Protein AF-A0A915PA99-F1 (afdb_monomer)

Structure (mmCIF, N/CA/C/O backbone):
data_AF-A0A915PA99-F1
#
_entry.id   AF-A0A915PA99-F1
#
loop_
_atom_site.group_PDB
_atom_site.id
_atom_site.type_symbol
_atom_site.label_atom_id
_atom_site.label_alt_id
_atom_site.label_comp_id
_atom_site.label_asym_id
_atom_site.label_entity_id
_atom_site.label_seq_id
_atom_site.pdbx_PDB_ins_code
_atom_site.Cartn_x
_atom_site.Cartn_y
_atom_site.Cartn_z
_atom_site.occupancy
_atom_site.B_iso_or_equiv
_atom_site.auth_seq_id
_atom_site.auth_comp_id
_atom_site.auth_asym_id
_atom_site.auth_atom_id
_atom_site.pdbx_PDB_model_num
ATOM 1 N N . MET A 1 1 ? -36.035 -4.987 4.405 1.00 37.69 1 MET A N 1
ATOM 2 C CA . MET A 1 1 ? -34.844 -5.447 3.644 1.00 37.69 1 MET A CA 1
ATOM 3 C C . MET A 1 1 ? -33.512 -4.806 4.114 1.00 37.69 1 MET A C 1
ATOM 5 O O . MET A 1 1 ? -32.608 -4.657 3.310 1.00 37.69 1 MET A O 1
ATOM 9 N N . ALA A 1 2 ? -33.300 -4.501 5.407 1.00 45.28 2 ALA A N 1
ATOM 10 C CA . ALA A 1 2 ? -32.112 -3.738 5.858 1.00 45.28 2 ALA A CA 1
ATOM 11 C C . ALA A 1 2 ? -30.934 -4.570 6.429 1.00 45.28 2 ALA A C 1
ATOM 13 O O . ALA A 1 2 ? -29.830 -4.055 6.577 1.00 45.28 2 ALA A O 1
ATOM 14 N N . ARG A 1 3 ? -31.113 -5.869 6.722 1.00 47.97 3 ARG A N 1
ATOM 15 C CA . ARG A 1 3 ? -30.057 -6.702 7.346 1.00 47.97 3 ARG A CA 1
ATOM 16 C C . ARG A 1 3 ? -28.925 -7.129 6.399 1.00 47.97 3 ARG A C 1
ATOM 18 O O . ARG A 1 3 ? -27.852 -7.485 6.871 1.00 47.97 3 ARG A O 1
ATOM 25 N N . LYS A 1 4 ? -29.130 -7.070 5.077 1.00 50.72 4 LYS A N 1
ATOM 26 C CA . LYS A 1 4 ? -28.139 -7.528 4.083 1.00 50.72 4 LYS A CA 1
ATOM 27 C C . LYS A 1 4 ? -26.951 -6.562 3.907 1.00 50.72 4 LYS A C 1
ATOM 29 O O . LYS A 1 4 ? -25.883 -7.009 3.516 1.00 50.72 4 LYS A O 1
ATOM 34 N N . SER A 1 5 ? -27.091 -5.276 4.256 1.00 76.06 5 SER A N 1
ATOM 35 C CA . SER A 1 5 ? -26.033 -4.268 4.042 1.00 76.06 5 SER A CA 1
ATOM 36 C C . SER A 1 5 ? -24.906 -4.319 5.082 1.00 76.06 5 SER A C 1
ATOM 38 O O . SER A 1 5 ? -23.747 -4.137 4.728 1.00 76.06 5 SER A O 1
ATOM 40 N N . HIS A 1 6 ? -25.214 -4.582 6.359 1.00 83.62 6 HIS A N 1
ATOM 41 C CA . HIS A 1 6 ? -24.204 -4.575 7.431 1.00 83.62 6 HIS A CA 1
ATOM 42 C C . HIS A 1 6 ? -23.235 -5.758 7.332 1.00 83.62 6 HIS A C 1
ATOM 44 O O . HIS A 1 6 ? -22.036 -5.606 7.559 1.00 83.62 6 HIS A O 1
ATOM 50 N N . PHE A 1 7 ? -23.760 -6.927 6.961 1.00 88.12 7 PHE A N 1
ATOM 51 C CA . PHE A 1 7 ? -22.961 -8.130 6.756 1.00 88.12 7 PHE A CA 1
ATOM 52 C C . PHE A 1 7 ? -21.949 -7.956 5.617 1.00 88.12 7 PHE A C 1
ATOM 54 O O . PHE A 1 7 ? -20.773 -8.244 5.807 1.00 88.12 7 PHE A O 1
ATOM 61 N N . ILE A 1 8 ? -22.377 -7.414 4.469 1.00 87.69 8 ILE A N 1
ATOM 62 C CA . ILE A 1 8 ? -21.491 -7.168 3.318 1.00 87.69 8 ILE A CA 1
ATOM 63 C C . ILE A 1 8 ? -20.382 -6.179 3.689 1.00 87.69 8 ILE A C 1
ATOM 65 O O . ILE A 1 8 ? -19.217 -6.432 3.399 1.00 87.69 8 ILE A O 1
ATOM 69 N N . VAL A 1 9 ? -20.722 -5.086 4.379 1.00 88.81 9 VAL A N 1
ATOM 70 C CA . VAL A 1 9 ? -19.725 -4.109 4.848 1.00 88.81 9 VAL A CA 1
ATOM 71 C C . VAL A 1 9 ? -18.721 -4.758 5.800 1.00 88.81 9 VAL A C 1
ATOM 73 O O . VAL A 1 9 ? -17.525 -4.515 5.675 1.00 88.81 9 VAL A O 1
ATOM 76 N N . SER A 1 10 ? -19.184 -5.620 6.709 1.00 92.69 10 SER A N 1
ATOM 77 C CA . SER A 1 10 ? -18.299 -6.324 7.643 1.00 92.69 10 SER A CA 1
ATOM 78 C C . SER A 1 10 ? -17.385 -7.328 6.935 1.00 92.69 10 SER A C 1
ATOM 80 O O . SER A 1 10 ? -16.218 -7.438 7.298 1.00 92.69 10 SER A O 1
ATOM 82 N N . LEU A 1 11 ? -17.890 -8.025 5.911 1.00 91.00 11 LEU A N 1
ATOM 83 C CA . LEU A 1 11 ? -17.108 -8.956 5.096 1.00 91.00 11 LEU A CA 1
ATOM 84 C C . LEU A 1 11 ? -15.997 -8.224 4.329 1.00 91.00 11 LEU A C 1
ATOM 86 O O . LEU A 1 11 ? -14.830 -8.587 4.446 1.00 91.00 11 LEU A O 1
ATOM 90 N N . LEU A 1 12 ? -16.355 -7.156 3.60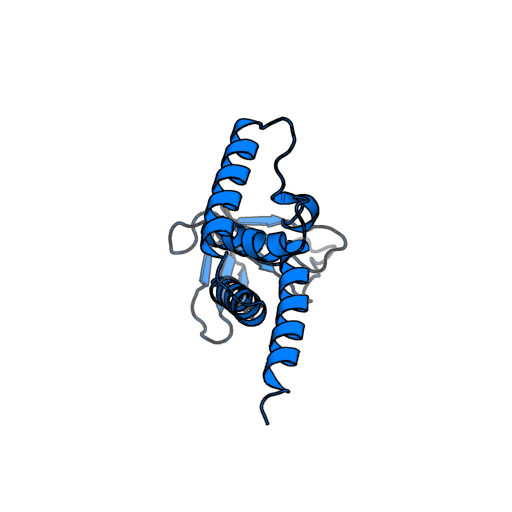6 1.00 88.94 12 LEU A N 1
ATOM 91 C CA . LEU A 1 12 ? -15.402 -6.331 2.856 1.00 88.94 12 LEU A CA 1
ATOM 92 C C . LEU A 1 12 ? -14.365 -5.691 3.781 1.00 88.94 12 LEU A C 1
ATOM 94 O O . LEU A 1 12 ? -13.182 -5.647 3.453 1.00 88.94 12 LEU A O 1
ATOM 98 N N . TYR A 1 13 ? -14.804 -5.209 4.946 1.00 93.88 13 TYR A N 1
ATOM 99 C CA . TYR A 1 13 ? -13.910 -4.672 5.963 1.00 93.88 13 TYR A CA 1
ATOM 100 C C . TYR A 1 13 ? -12.901 -5.724 6.430 1.00 93.88 13 TYR A C 1
ATOM 102 O O . TYR A 1 13 ? -11.711 -5.432 6.449 1.00 93.88 13 TYR A O 1
ATOM 110 N N . GLY A 1 14 ? -13.352 -6.936 6.771 1.00 91.44 14 GLY A N 1
ATOM 111 C CA . GLY A 1 14 ? -12.467 -7.996 7.260 1.00 91.44 14 GLY A CA 1
ATOM 112 C C . GLY A 1 14 ? -11.406 -8.398 6.233 1.00 91.44 14 GLY A C 1
ATOM 113 O O . GLY A 1 14 ? -10.242 -8.592 6.581 1.00 91.44 14 GLY A O 1
ATOM 114 N N . GLU A 1 15 ? -11.776 -8.457 4.952 1.00 88.75 15 GLU A N 1
ATOM 115 C CA . GLU A 1 15 ? -10.812 -8.693 3.877 1.00 88.75 15 GLU A CA 1
ATOM 116 C C . GLU A 1 15 ? -9.810 -7.535 3.746 1.00 88.75 15 GLU A C 1
ATOM 118 O O . GLU A 1 15 ? -8.598 -7.762 3.746 1.00 88.75 15 GLU A O 1
ATOM 123 N N . ALA A 1 16 ? -10.295 -6.291 3.681 1.00 88.06 16 ALA A N 1
ATOM 124 C CA . ALA A 1 16 ? -9.453 -5.107 3.523 1.00 88.06 16 ALA A CA 1
ATOM 125 C C . ALA A 1 16 ? -8.505 -4.890 4.716 1.00 88.06 16 ALA A C 1
ATOM 127 O O . ALA A 1 16 ? -7.339 -4.548 4.521 1.00 88.06 16 ALA A O 1
ATOM 128 N N . GLU A 1 17 ? -8.976 -5.129 5.942 1.00 93.50 17 GLU A N 1
ATOM 129 C CA . GLU A 1 17 ? -8.168 -5.128 7.165 1.00 93.50 17 GLU A CA 1
ATOM 130 C C . GLU A 1 17 ? -7.067 -6.190 7.084 1.00 93.50 17 GLU A C 1
ATOM 132 O O . GLU A 1 17 ? -5.899 -5.891 7.336 1.00 93.50 17 GLU A O 1
ATOM 137 N N . GLY A 1 18 ? -7.403 -7.409 6.652 1.00 85.12 18 GLY A N 1
ATOM 138 C CA . GLY A 1 18 ? -6.426 -8.474 6.443 1.00 85.12 18 GLY A CA 1
ATOM 139 C C . GLY A 1 18 ? -5.346 -8.100 5.422 1.00 85.12 18 GLY A C 1
ATOM 140 O O . GLY A 1 18 ? -4.163 -8.342 5.662 1.00 85.12 18 GLY A O 1
ATOM 141 N N . GLN A 1 19 ? -5.724 -7.478 4.302 1.00 79.56 19 GLN A N 1
ATOM 142 C CA . GLN A 1 19 ? -4.775 -6.997 3.289 1.00 79.56 19 GLN A CA 1
ATOM 143 C C . GLN A 1 19 ? -3.908 -5.849 3.814 1.00 79.56 19 GLN A C 1
ATOM 145 O O . GLN A 1 19 ? -2.700 -5.826 3.572 1.00 79.56 19 GLN A O 1
ATOM 150 N N . PHE A 1 20 ? -4.502 -4.923 4.569 1.00 86.44 20 PHE A N 1
ATOM 151 C CA . PHE A 1 20 ? -3.778 -3.846 5.229 1.00 86.44 20 PHE A CA 1
ATOM 152 C C . PHE A 1 20 ? -2.720 -4.403 6.183 1.00 86.44 20 PHE A C 1
ATOM 154 O O . PHE A 1 20 ? -1.549 -4.094 6.011 1.00 86.44 20 PHE A O 1
ATOM 161 N N . LEU A 1 21 ? -3.089 -5.278 7.122 1.00 85.75 21 LEU A N 1
ATOM 162 C CA . LEU A 1 21 ? -2.165 -5.829 8.122 1.00 85.75 21 LEU A CA 1
ATOM 163 C C . LEU A 1 21 ? -1.055 -6.696 7.511 1.00 85.75 21 LEU A C 1
ATOM 165 O O . LEU A 1 21 ? 0.059 -6.722 8.029 1.00 85.75 21 LEU A O 1
ATOM 169 N N . LYS A 1 22 ? -1.326 -7.362 6.382 1.00 77.75 22 LYS A N 1
ATOM 170 C CA . LYS A 1 22 ? -0.309 -8.078 5.592 1.00 77.75 22 LYS A CA 1
ATOM 171 C C . LYS A 1 22 ? 0.637 -7.150 4.827 1.00 77.75 22 LYS A C 1
ATOM 173 O O . LYS A 1 22 ? 1.593 -7.636 4.233 1.00 77.75 22 LYS A O 1
ATOM 178 N N . GLY A 1 23 ? 0.380 -5.843 4.803 1.00 71.81 23 GLY A N 1
ATOM 179 C CA . GLY A 1 23 ? 1.195 -4.899 4.047 1.00 71.81 23 GLY A CA 1
ATOM 180 C C . GLY A 1 23 ? 0.893 -4.833 2.560 1.00 71.81 23 GLY A C 1
ATOM 181 O O . GLY A 1 23 ? 1.662 -4.269 1.788 1.00 71.81 23 GLY A O 1
ATOM 182 N N . MET A 1 24 ? -0.223 -5.419 2.138 1.00 70.75 24 MET A N 1
ATOM 183 C CA . MET A 1 24 ? -0.562 -5.551 0.728 1.00 70.75 24 MET A CA 1
ATOM 184 C C . MET A 1 24 ? -1.172 -4.275 0.157 1.00 70.75 24 MET A C 1
ATOM 186 O O . MET A 1 24 ? -1.362 -4.213 -1.049 1.00 70.75 24 MET A O 1
ATOM 190 N N . LEU A 1 25 ? -1.472 -3.253 0.961 1.00 70.81 25 LEU A N 1
ATOM 191 C CA . LEU A 1 25 ? -2.023 -1.984 0.483 1.00 70.81 25 LEU A CA 1
ATOM 192 C C . LEU A 1 25 ? -0.925 -0.907 0.389 1.00 70.81 25 LEU A C 1
ATOM 194 O O . LEU A 1 25 ? -0.186 -0.714 1.356 1.00 70.81 25 LEU A O 1
ATOM 198 N N . PRO A 1 26 ? -0.809 -0.173 -0.737 1.00 66.75 26 PRO A N 1
ATOM 199 C CA . PRO A 1 26 ? 0.177 0.891 -0.894 1.00 66.75 26 PRO A CA 1
ATOM 200 C C . PRO A 1 26 ? -0.289 2.143 -0.135 1.00 66.75 26 PRO A C 1
ATOM 202 O O . PRO A 1 26 ? -0.861 3.076 -0.699 1.00 66.75 26 PRO A O 1
ATOM 205 N N . CYS A 1 27 ? -0.094 2.144 1.181 1.00 69.00 27 CYS A N 1
ATOM 206 C CA . CYS A 1 27 ? -0.561 3.207 2.062 1.00 69.00 27 CYS A CA 1
ATOM 207 C C . CYS A 1 27 ? 0.582 4.148 2.458 1.00 69.00 27 CYS A C 1
ATOM 209 O O . CYS A 1 27 ? 1.531 3.743 3.122 1.00 69.00 27 CYS A O 1
ATOM 211 N N . HIS A 1 28 ? 0.450 5.435 2.136 1.00 77.31 28 HIS A N 1
ATOM 212 C CA . HIS A 1 28 ? 1.237 6.505 2.765 1.00 77.31 28 HIS A CA 1
ATOM 213 C C . HIS A 1 28 ? 0.713 6.845 4.167 1.00 77.31 28 HIS A C 1
ATOM 215 O O . HIS A 1 28 ? -0.407 6.476 4.520 1.00 77.31 28 HIS A O 1
ATOM 221 N N . GLU A 1 29 ? 1.483 7.616 4.940 1.00 80.81 29 GLU A N 1
ATOM 222 C CA . GLU A 1 29 ? 1.142 8.022 6.316 1.00 80.81 29 GLU A CA 1
ATOM 223 C C . GLU A 1 29 ? -0.250 8.637 6.449 1.00 80.81 29 GLU A C 1
ATOM 225 O O . GLU A 1 29 ? -1.015 8.246 7.332 1.00 80.81 29 GLU A O 1
ATOM 230 N N . LYS A 1 30 ? -0.631 9.499 5.499 1.00 83.94 30 LYS A N 1
ATOM 231 C CA . LYS A 1 30 ? -1.969 10.105 5.446 1.00 83.94 30 LYS A CA 1
ATOM 232 C C . LYS A 1 30 ? -3.119 9.086 5.396 1.00 83.94 30 LYS A C 1
ATOM 234 O O . LYS A 1 30 ? -4.243 9.438 5.730 1.00 83.94 30 LYS A O 1
ATOM 239 N N . HIS A 1 31 ? -2.846 7.843 4.991 1.00 86.06 31 HIS A N 1
ATOM 240 C CA . HIS A 1 31 ? -3.817 6.753 4.922 1.00 86.06 31 HIS A CA 1
ATOM 241 C C . HIS A 1 31 ? -3.608 5.714 6.031 1.00 86.06 31 HIS A C 1
ATOM 243 O O . HIS A 1 31 ? -4.576 5.332 6.686 1.00 86.06 31 HIS A O 1
ATOM 249 N N . TYR A 1 32 ? -2.369 5.264 6.283 1.00 87.88 32 TYR A N 1
ATOM 250 C CA . TYR A 1 32 ? -2.145 4.179 7.244 1.00 87.88 32 TYR A CA 1
ATOM 251 C C . TYR A 1 32 ? -2.399 4.610 8.694 1.00 87.88 32 TYR A C 1
ATOM 253 O O . TYR A 1 32 ? -2.834 3.785 9.489 1.00 87.88 32 TYR A O 1
ATOM 261 N N . ILE A 1 33 ? -2.189 5.886 9.050 1.00 93.62 33 ILE A N 1
ATOM 262 C CA . ILE A 1 33 ? -2.487 6.400 10.398 1.00 93.62 33 ILE A CA 1
ATOM 263 C C . ILE A 1 33 ? -3.988 6.315 10.712 1.00 93.62 33 ILE A C 1
ATOM 265 O O . ILE A 1 33 ? -4.343 5.699 11.720 1.00 93.62 33 ILE A O 1
ATOM 269 N N . PRO A 1 34 ? -4.898 6.881 9.891 1.00 94.19 34 PRO A N 1
ATOM 270 C CA . PRO A 1 34 ? -6.326 6.759 10.161 1.00 94.19 34 PRO A CA 1
ATOM 271 C C . PRO A 1 34 ? -6.831 5.313 10.039 1.00 94.19 34 PRO A C 1
ATOM 273 O O . PRO A 1 34 ? -7.684 4.921 10.833 1.00 94.19 34 PRO A O 1
ATOM 276 N N . MET A 1 35 ? -6.280 4.495 9.131 1.00 93.88 35 MET A N 1
ATOM 277 C CA . MET A 1 35 ? -6.598 3.059 9.055 1.00 93.88 35 MET A CA 1
ATOM 278 C C . MET A 1 35 ? -6.225 2.324 10.349 1.00 93.88 35 MET A C 1
ATOM 280 O O . MET A 1 35 ? -7.073 1.673 10.956 1.00 93.88 35 MET A O 1
ATOM 284 N N . ALA A 1 36 ? -4.991 2.484 10.830 1.00 93.69 36 ALA A N 1
ATOM 285 C CA . ALA A 1 36 ? -4.528 1.871 12.073 1.00 93.69 36 ALA A CA 1
ATOM 286 C C . ALA A 1 36 ? -5.308 2.374 13.297 1.00 93.69 36 ALA A C 1
ATOM 288 O O . ALA A 1 36 ? -5.591 1.602 14.211 1.00 93.69 36 ALA A O 1
ATOM 289 N N . ALA A 1 37 ? -5.712 3.648 13.315 1.00 94.62 37 ALA A N 1
ATOM 290 C CA . ALA A 1 37 ? -6.559 4.190 14.373 1.00 94.62 37 ALA A CA 1
ATOM 291 C C . ALA A 1 37 ? -7.935 3.502 14.426 1.00 94.62 37 ALA A C 1
ATOM 293 O O . ALA A 1 37 ? -8.425 3.231 15.527 1.00 94.62 37 ALA A O 1
ATOM 294 N N . ILE A 1 38 ? -8.525 3.170 13.271 1.00 94.81 38 ILE A N 1
ATOM 295 C CA . ILE A 1 38 ? -9.772 2.396 13.183 1.00 94.81 38 ILE A CA 1
ATOM 296 C C . ILE A 1 38 ? -9.559 0.966 13.703 1.00 94.81 38 ILE A C 1
ATOM 298 O O . ILE A 1 38 ? -10.289 0.543 14.598 1.00 94.81 38 ILE A O 1
ATOM 302 N N . VAL A 1 39 ? -8.521 0.258 13.242 1.00 92.69 39 VAL A N 1
ATOM 303 C CA . VAL A 1 39 ? -8.208 -1.116 13.702 1.00 92.69 39 VAL A CA 1
ATOM 304 C C . VAL A 1 39 ? -7.913 -1.147 15.210 1.00 92.69 39 VAL A C 1
ATOM 306 O O . VAL A 1 39 ? -8.291 -2.077 15.926 1.00 92.69 39 VAL A O 1
ATOM 309 N N . SER A 1 40 ? -7.311 -0.078 15.744 1.00 91.12 40 SER A N 1
ATOM 310 C CA . SER A 1 40 ? -6.995 0.031 17.172 1.00 91.12 40 SER A CA 1
ATOM 311 C C . SER A 1 40 ? -8.216 0.061 18.095 1.00 91.12 40 SER A C 1
ATOM 313 O O . SER A 1 40 ? -8.073 -0.089 19.313 1.00 91.12 40 SER A O 1
ATOM 315 N N . GLN A 1 41 ? -9.429 0.251 17.566 1.00 83.75 41 GLN A N 1
ATOM 316 C CA . GLN A 1 41 ? -10.635 0.158 18.390 1.00 83.75 41 GLN A CA 1
ATOM 317 C C . GLN A 1 41 ? -10.785 -1.241 19.007 1.00 83.75 41 GLN A C 1
ATOM 319 O O . GLN A 1 41 ? -11.240 -1.346 20.143 1.00 83.75 41 GLN A O 1
ATOM 324 N N . SER A 1 42 ? -10.279 -2.276 18.328 1.00 75.00 42 SER A N 1
ATOM 325 C CA . SER A 1 42 ? -10.331 -3.675 18.771 1.00 75.00 42 SER A CA 1
ATOM 326 C C . SER A 1 42 ? -9.091 -4.137 19.552 1.00 75.00 42 SER A C 1
ATOM 328 O O . SER A 1 42 ? -9.136 -5.152 20.241 1.00 75.00 42 SER A O 1
ATOM 330 N N . THR A 1 43 ? -7.957 -3.430 19.457 1.00 79.69 43 THR A N 1
ATOM 331 C CA . THR A 1 43 ? -6.682 -3.848 20.073 1.00 79.69 43 THR A CA 1
ATOM 332 C C . THR A 1 43 ? -5.720 -2.674 20.280 1.00 79.69 43 THR A C 1
ATOM 334 O O . THR A 1 43 ? -5.737 -1.692 19.546 1.00 79.69 43 THR A O 1
ATOM 337 N N . ARG A 1 44 ? -4.840 -2.770 21.286 1.00 78.38 44 ARG A N 1
ATOM 338 C CA . ARG A 1 44 ? -3.811 -1.750 21.582 1.00 78.38 44 ARG A CA 1
ATOM 339 C C . ARG A 1 44 ? -2.399 -2.145 21.135 1.00 78.38 44 ARG A C 1
ATOM 341 O O . ARG A 1 44 ? -1.481 -1.342 21.259 1.00 78.38 44 ARG A O 1
ATOM 348 N N . PHE A 1 45 ? -2.213 -3.366 20.634 1.00 83.69 45 PHE A N 1
ATOM 349 C CA . PHE A 1 45 ? -0.900 -3.860 20.217 1.00 83.69 45 PHE A CA 1
ATOM 350 C C . PHE A 1 45 ? -0.536 -3.341 18.825 1.00 83.69 45 PHE A C 1
ATOM 352 O O . PHE A 1 45 ? -1.253 -3.625 17.868 1.00 83.69 45 PHE A O 1
ATOM 359 N N . LEU A 1 46 ? 0.597 -2.635 18.706 1.00 81.19 46 LEU A N 1
ATOM 360 C CA . LEU A 1 46 ? 1.065 -2.050 17.439 1.00 81.19 46 LEU A CA 1
ATOM 361 C C . LEU A 1 46 ? 1.194 -3.090 16.319 1.00 81.19 46 LEU A C 1
ATOM 363 O O . LEU A 1 46 ? 0.715 -2.861 15.213 1.00 81.19 46 LEU A O 1
ATOM 367 N N . SER A 1 47 ? 1.724 -4.271 16.641 1.00 80.69 47 SER A N 1
ATOM 368 C CA . SER A 1 47 ? 1.860 -5.409 15.719 1.00 80.69 47 SER A CA 1
ATOM 369 C C . SER A 1 47 ? 0.534 -5.979 15.203 1.00 80.69 47 SER A C 1
ATOM 371 O O . SER A 1 47 ? 0.538 -6.804 14.297 1.00 80.69 47 SER A O 1
ATOM 373 N N . ARG A 1 48 ? -0.600 -5.573 15.786 1.00 85.25 48 ARG A N 1
ATOM 374 C CA . ARG A 1 48 ? -1.950 -5.984 15.372 1.00 85.25 48 ARG A CA 1
ATOM 375 C C . ARG A 1 48 ? -2.755 -4.853 14.731 1.00 85.25 48 ARG A C 1
ATOM 377 O O . ARG A 1 48 ? -3.900 -5.085 14.366 1.00 85.25 48 ARG A O 1
ATOM 384 N N . ILE A 1 49 ? -2.195 -3.646 14.634 1.00 90.06 49 ILE A N 1
ATOM 385 C CA . ILE A 1 49 ? -2.863 -2.480 14.028 1.00 90.06 49 ILE A CA 1
ATOM 386 C C . ILE A 1 49 ? -2.076 -1.879 12.867 1.00 90.06 49 ILE A C 1
ATOM 388 O O . ILE A 1 49 ? -2.621 -1.056 12.140 1.00 90.06 49 ILE A O 1
ATOM 392 N N . LEU A 1 50 ? -0.809 -2.261 12.700 1.00 86.19 50 LEU A N 1
ATOM 393 C CA . LEU A 1 50 ? 0.054 -1.827 11.611 1.00 86.19 50 LEU A CA 1
ATOM 394 C C . LEU A 1 50 ? 0.742 -3.035 10.961 1.00 86.19 50 LEU A C 1
ATOM 396 O O . LEU A 1 50 ? 1.057 -4.002 11.660 1.00 86.19 50 LEU A O 1
ATOM 400 N N . PRO A 1 51 ? 1.029 -2.961 9.651 1.00 81.12 51 PRO A N 1
ATOM 401 C CA . PRO A 1 51 ? 1.968 -3.865 9.001 1.00 81.12 51 PRO A CA 1
ATOM 402 C C . PRO A 1 51 ? 3.332 -3.868 9.697 1.00 81.12 51 PRO A C 1
ATOM 404 O O . PRO A 1 51 ? 3.796 -2.825 10.160 1.00 81.12 51 PRO A O 1
ATOM 407 N N . SER A 1 52 ? 4.017 -5.013 9.696 1.00 76.44 52 SER A N 1
ATOM 408 C CA . SER A 1 52 ? 5.312 -5.190 10.371 1.00 76.44 52 SER A CA 1
ATOM 409 C C . SER A 1 52 ? 6.377 -4.178 9.937 1.00 76.44 52 SER A C 1
ATOM 411 O O . SER A 1 52 ? 7.096 -3.661 10.784 1.00 76.44 52 SER A O 1
ATOM 413 N N . TYR A 1 53 ? 6.436 -3.837 8.647 1.00 72.69 53 TYR A N 1
ATOM 414 C CA . TYR A 1 53 ? 7.391 -2.859 8.112 1.00 72.69 53 TYR A CA 1
ATOM 415 C C . TYR A 1 53 ? 7.099 -1.406 8.526 1.00 72.69 53 TYR A C 1
ATOM 417 O O . TYR A 1 53 ? 7.953 -0.546 8.342 1.00 72.69 53 TYR A O 1
ATOM 425 N N . LEU A 1 54 ? 5.908 -1.114 9.068 1.00 75.25 54 LEU A N 1
ATOM 426 C CA . LEU A 1 54 ? 5.544 0.208 9.601 1.00 75.25 54 LEU A CA 1
ATOM 427 C C . LEU A 1 54 ? 5.686 0.298 11.123 1.00 75.25 54 LEU A C 1
ATOM 429 O O . LEU A 1 54 ? 5.468 1.371 11.687 1.00 75.25 54 LEU A O 1
ATOM 433 N N . VAL A 1 55 ? 6.013 -0.803 11.805 1.00 78.75 55 VAL A N 1
ATOM 434 C CA . VAL A 1 55 ? 6.267 -0.789 13.247 1.00 78.75 55 VAL A CA 1
ATOM 435 C C . VAL A 1 55 ? 7.712 -0.327 13.467 1.00 78.75 55 VAL A C 1
ATOM 437 O O . VAL A 1 55 ? 8.631 -1.040 13.065 1.00 78.75 55 VAL A O 1
ATOM 440 N N . PRO A 1 56 ? 7.943 0.840 14.100 1.00 72.44 56 PRO A N 1
ATOM 441 C CA . PRO A 1 56 ? 9.295 1.327 14.346 1.00 72.44 56 PRO A CA 1
ATOM 442 C C . PRO A 1 56 ? 10.063 0.341 15.222 1.00 72.44 56 PRO A C 1
ATOM 444 O O . PRO A 1 56 ? 9.522 -0.173 16.207 1.00 72.44 56 PRO A O 1
ATOM 447 N N . GLN A 1 57 ? 11.331 0.108 14.893 1.00 71.81 57 GLN A N 1
ATOM 448 C C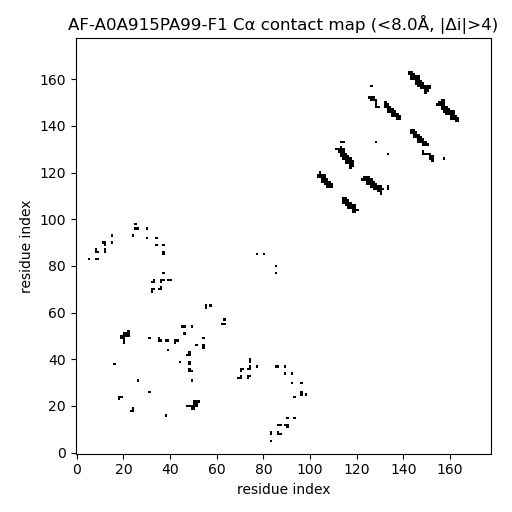A . GLN A 1 57 ? 12.213 -0.646 15.775 1.00 71.81 57 GLN A CA 1
ATOM 449 C C . GLN A 1 57 ? 12.538 0.191 17.021 1.00 71.81 57 GLN A C 1
ATOM 451 O O . GLN A 1 57 ? 12.598 1.421 16.981 1.00 71.81 57 GLN A O 1
ATOM 456 N N . THR A 1 58 ? 12.720 -0.481 18.156 1.00 60.22 58 THR A N 1
ATOM 457 C CA . THR A 1 58 ? 12.869 0.110 19.500 1.00 60.22 58 THR A CA 1
ATOM 458 C C . THR A 1 58 ? 14.025 1.105 19.639 1.00 60.22 58 THR A C 1
ATOM 460 O O . THR A 1 58 ? 14.048 1.882 20.590 1.00 60.22 58 THR A O 1
ATOM 463 N N . THR A 1 59 ? 14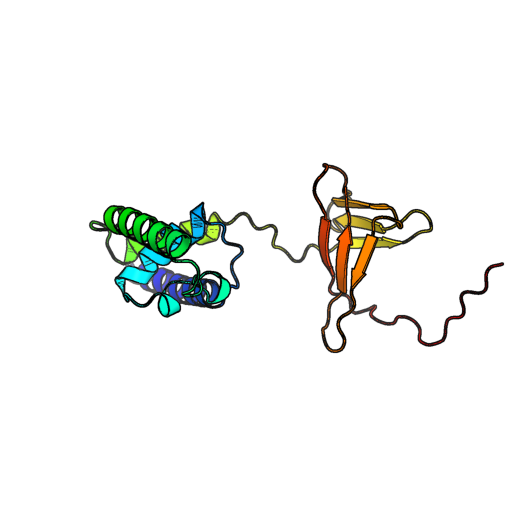.963 1.118 18.696 1.00 59.81 59 THR A N 1
ATOM 464 C CA . THR A 1 59 ? 16.100 2.043 18.632 1.00 59.81 59 THR A CA 1
ATOM 465 C C . THR A 1 59 ? 15.710 3.471 18.218 1.00 59.81 59 THR A C 1
ATOM 467 O O . THR A 1 59 ? 16.464 4.404 18.482 1.00 59.81 59 THR A O 1
ATOM 470 N N . GLU A 1 60 ? 14.513 3.692 17.659 1.00 66.31 60 GLU A N 1
ATOM 471 C CA . GLU A 1 60 ? 14.057 4.998 17.154 1.00 66.31 60 GLU A CA 1
ATOM 472 C C . GLU A 1 60 ? 12.960 5.650 18.021 1.00 66.31 60 GLU A C 1
ATOM 474 O O . GLU A 1 60 ? 11.814 5.859 17.611 1.00 66.31 60 GLU A O 1
ATOM 479 N N . ILE A 1 61 ? 13.318 6.029 19.250 1.00 73.25 61 ILE A N 1
ATOM 480 C CA . ILE A 1 61 ? 12.386 6.555 20.271 1.00 73.25 61 ILE A CA 1
ATOM 481 C C . ILE A 1 61 ? 11.588 7.792 19.791 1.00 73.25 61 ILE A C 1
ATOM 483 O O . ILE A 1 61 ? 10.403 7.949 20.109 1.00 73.25 61 ILE A O 1
ATOM 487 N N . LYS A 1 62 ? 12.205 8.683 19.002 1.00 77.50 62 LYS A N 1
ATOM 488 C CA . LYS A 1 62 ? 11.536 9.889 18.469 1.00 77.50 62 LYS A CA 1
ATOM 489 C C . LYS A 1 62 ? 10.480 9.539 17.412 1.00 77.50 62 LYS A C 1
ATOM 491 O O . LYS A 1 62 ? 9.368 10.062 17.467 1.00 77.50 62 LYS A O 1
ATOM 496 N N . THR A 1 63 ? 10.795 8.614 16.506 1.00 76.50 63 THR A N 1
ATOM 497 C CA . THR A 1 63 ? 9.866 8.106 15.485 1.00 76.50 63 THR A CA 1
ATOM 498 C C . THR A 1 63 ? 8.680 7.406 16.148 1.00 76.50 63 THR A C 1
ATOM 500 O O . THR A 1 63 ? 7.522 7.679 15.830 1.00 76.50 63 THR A O 1
ATOM 503 N N . PHE A 1 64 ? 8.962 6.577 17.155 1.00 80.88 64 PHE A N 1
ATOM 504 C CA . PHE A 1 64 ? 7.951 5.856 17.922 1.00 80.88 64 PHE A CA 1
ATOM 505 C C . PHE A 1 64 ? 6.994 6.786 18.684 1.00 80.88 64 PHE A C 1
ATOM 507 O O . PHE A 1 64 ? 5.773 6.628 18.611 1.00 80.88 64 PHE A O 1
ATOM 514 N N . SER A 1 65 ? 7.522 7.790 19.391 1.00 84.50 65 SER A N 1
ATOM 515 C CA . SER A 1 65 ? 6.692 8.742 20.144 1.00 84.50 65 SER A CA 1
ATOM 516 C C . SER A 1 65 ? 5.820 9.616 19.232 1.00 84.50 65 SER A C 1
ATOM 518 O O . SER A 1 65 ? 4.652 9.852 19.553 1.00 84.50 65 SER A O 1
ATOM 520 N N . SER A 1 66 ? 6.337 10.016 18.064 1.00 87.56 66 SER A N 1
ATOM 521 C CA . SER A 1 66 ? 5.573 10.729 17.031 1.00 87.56 66 SER A CA 1
ATOM 522 C C . SER A 1 66 ? 4.447 9.875 16.436 1.00 87.56 66 SER A C 1
ATOM 524 O O . SER A 1 66 ? 3.314 10.334 16.298 1.00 87.56 66 SER A O 1
ATOM 526 N N . LEU A 1 67 ? 4.711 8.599 16.141 1.00 86.88 67 LEU A N 1
ATOM 527 C CA . LEU A 1 67 ? 3.686 7.676 15.652 1.00 86.88 67 LEU A CA 1
ATOM 528 C C . LEU A 1 67 ? 2.549 7.505 16.671 1.00 86.88 67 LEU A C 1
ATOM 530 O O . LEU A 1 67 ? 1.370 7.583 16.318 1.00 86.88 67 LEU A O 1
ATOM 534 N N . LEU A 1 68 ? 2.891 7.316 17.948 1.00 88.69 68 LEU A N 1
ATOM 535 C CA . LEU A 1 68 ? 1.902 7.170 19.015 1.00 88.69 68 LEU A CA 1
ATOM 536 C C . LEU A 1 68 ? 1.047 8.426 19.207 1.00 88.69 68 LEU A C 1
ATOM 538 O O . LEU A 1 68 ? -0.154 8.301 19.457 1.00 88.69 68 LEU A O 1
ATOM 542 N N . SER A 1 69 ? 1.628 9.625 19.106 1.00 91.50 69 SER A N 1
ATOM 543 C CA . SER A 1 69 ? 0.863 10.870 19.234 1.00 91.50 69 SER A CA 1
ATOM 544 C C . SER A 1 69 ? -0.126 11.039 18.075 1.00 91.50 69 SER A C 1
ATOM 546 O O . SER A 1 69 ? -1.306 11.299 18.323 1.00 91.50 69 SER A O 1
ATOM 548 N N . LYS A 1 70 ? 0.306 10.768 16.835 1.00 93.06 70 LYS A N 1
ATOM 549 C CA . LYS A 1 70 ? -0.549 10.786 15.635 1.00 93.06 70 LYS A CA 1
ATOM 550 C C . LYS A 1 70 ? -1.687 9.768 15.722 1.00 93.06 70 LYS A C 1
ATOM 552 O O . LYS A 1 70 ? -2.839 10.112 15.460 1.00 93.06 70 LYS A O 1
ATOM 557 N N . LEU A 1 71 ? -1.401 8.537 16.154 1.00 91.75 71 LEU A N 1
ATOM 558 C CA . LEU A 1 71 ? -2.424 7.503 16.347 1.00 91.75 71 LEU A CA 1
ATOM 559 C C . LEU A 1 71 ? -3.435 7.886 17.430 1.00 91.75 71 LEU A C 1
ATOM 561 O O . LEU A 1 71 ? -4.634 7.703 17.230 1.00 91.75 71 LEU A O 1
ATOM 565 N N . LYS A 1 72 ? -2.985 8.450 18.559 1.00 90.88 72 LYS A N 1
ATOM 566 C CA . LYS A 1 72 ? -3.884 8.943 19.616 1.00 90.88 72 LYS A CA 1
ATOM 567 C C . LYS A 1 72 ? -4.795 10.055 19.102 1.00 90.88 72 LYS A C 1
ATOM 569 O O . LYS A 1 72 ? -6.001 10.002 19.328 1.00 90.88 72 LYS A O 1
ATOM 574 N N . GLN A 1 73 ? -4.239 11.025 18.380 1.00 93.31 73 GLN A N 1
ATOM 575 C CA . GLN A 1 73 ? -5.012 12.115 17.790 1.00 93.31 73 GLN A CA 1
ATOM 576 C C . GLN A 1 73 ? -6.053 11.588 16.793 1.00 93.31 73 GLN A C 1
ATOM 578 O O . GLN A 1 73 ? -7.231 11.939 16.885 1.00 93.31 73 GLN A O 1
ATOM 583 N N . ALA A 1 74 ? -5.646 10.696 15.887 1.00 92.81 74 ALA A N 1
ATOM 584 C CA . ALA A 1 74 ? -6.548 10.067 14.930 1.00 92.81 74 ALA A CA 1
ATOM 585 C C . ALA A 1 74 ? -7.649 9.266 15.640 1.00 92.81 74 ALA A C 1
ATOM 587 O O . ALA A 1 74 ? -8.819 9.399 15.291 1.00 92.81 74 ALA A O 1
ATOM 588 N N . ARG A 1 75 ? -7.316 8.511 16.693 1.00 90.25 75 ARG A N 1
ATOM 589 C CA . ARG A 1 75 ? -8.285 7.746 17.490 1.00 90.25 75 ARG A CA 1
ATOM 590 C C . ARG A 1 75 ? -9.319 8.643 18.170 1.00 90.25 75 ARG A C 1
ATOM 592 O O . ARG A 1 75 ? -10.502 8.310 18.162 1.00 90.25 75 ARG A O 1
ATOM 599 N N . ASN A 1 76 ? -8.896 9.780 18.718 1.00 90.62 76 ASN A N 1
ATOM 600 C CA . ASN A 1 76 ? -9.802 10.733 19.362 1.00 90.62 76 ASN A CA 1
ATOM 601 C C . ASN A 1 76 ? -10.839 11.299 18.379 1.00 90.62 76 ASN A C 1
ATOM 603 O O . ASN A 1 76 ? -11.967 11.566 18.774 1.00 90.62 76 ASN A O 1
ATOM 607 N N . SER A 1 77 ? -10.503 11.402 17.089 1.00 89.62 77 SER A N 1
ATOM 608 C CA . SER A 1 77 ? -11.447 11.828 16.041 1.00 89.62 77 SER A CA 1
ATOM 609 C C . SER A 1 77 ? -12.514 10.778 15.671 1.00 89.62 77 SER A C 1
ATOM 611 O O . SER A 1 77 ? -13.370 11.039 14.823 1.00 89.62 77 SER A O 1
ATOM 613 N N . LEU A 1 78 ? -12.463 9.583 16.275 1.00 91.06 78 LEU A N 1
ATOM 614 C CA . LEU A 1 78 ? -13.325 8.436 15.964 1.00 91.06 78 LEU A CA 1
ATOM 615 C C . LEU A 1 78 ? -14.286 8.051 17.104 1.00 91.06 78 LEU A C 1
ATOM 617 O O . LEU A 1 78 ? -15.095 7.148 16.915 1.00 91.06 78 LEU A O 1
ATOM 621 N N . THR A 1 79 ? -14.217 8.701 18.271 1.00 84.12 79 THR A N 1
ATOM 622 C CA . THR A 1 79 ? -14.898 8.279 19.517 1.00 84.12 79 THR A CA 1
ATOM 623 C C . THR A 1 79 ? -16.423 8.212 19.440 1.00 84.12 79 THR A C 1
ATOM 625 O O . THR A 1 79 ? -17.025 7.449 20.186 1.00 84.12 79 THR A O 1
ATOM 628 N N . ASN A 1 80 ? -17.043 8.956 18.523 1.00 87.75 80 ASN A N 1
ATOM 629 C CA . ASN A 1 80 ? -18.501 9.031 18.380 1.00 87.75 80 ASN A CA 1
ATOM 630 C C . ASN A 1 80 ? -19.046 8.229 17.185 1.00 87.75 80 ASN A C 1
ATOM 632 O O . ASN A 1 80 ? -20.208 8.389 16.817 1.00 87.75 80 ASN A O 1
ATOM 636 N N . LEU A 1 81 ? -18.217 7.404 16.538 1.00 90.62 81 LEU A N 1
ATOM 637 C CA . LEU A 1 81 ? -18.625 6.635 15.364 1.00 90.62 81 LEU A CA 1
ATOM 638 C C . LEU A 1 81 ? -19.076 5.225 15.746 1.00 90.62 81 LEU A C 1
ATOM 640 O O . LEU A 1 81 ? -18.411 4.514 16.495 1.00 90.62 81 LEU A O 1
ATOM 644 N N . SER A 1 82 ? -20.198 4.799 15.171 1.00 92.06 82 SER A N 1
ATOM 645 C CA . SER A 1 82 ? -20.666 3.414 15.248 1.00 92.06 82 SER A CA 1
ATOM 646 C C . SER A 1 82 ? -19.743 2.456 14.484 1.00 92.06 82 SER A C 1
ATOM 648 O O . SER A 1 82 ? -19.014 2.861 13.576 1.00 92.06 82 SER A O 1
ATOM 650 N N . LEU A 1 83 ? -19.825 1.156 14.791 1.00 91.00 83 LEU A N 1
ATOM 651 C CA . LEU A 1 83 ? -19.022 0.122 14.124 1.00 91.00 83 LEU A CA 1
ATOM 652 C C . LEU A 1 83 ? -19.156 0.168 12.594 1.00 91.00 83 LEU A C 1
ATOM 654 O O . LEU A 1 83 ? -18.154 0.158 11.887 1.00 91.00 83 LEU A O 1
ATOM 658 N N . ILE A 1 84 ? -20.384 0.282 12.080 1.00 91.88 84 ILE A N 1
ATOM 659 C CA . ILE A 1 84 ? -20.637 0.346 10.634 1.00 91.88 84 ILE A CA 1
ATOM 660 C C . ILE A 1 84 ? -20.000 1.597 10.006 1.00 91.88 84 ILE A C 1
ATOM 662 O O . ILE A 1 84 ? -19.442 1.526 8.915 1.00 91.88 84 ILE A O 1
ATOM 666 N N . GLN A 1 85 ? -20.015 2.738 10.706 1.00 93.81 85 GLN A N 1
ATOM 667 C CA . GLN A 1 85 ? -19.383 3.975 10.237 1.00 93.81 85 GLN A CA 1
ATOM 668 C C . GLN A 1 85 ? -17.858 3.858 10.224 1.00 93.81 85 GLN A C 1
ATOM 670 O O . GLN A 1 85 ? -17.222 4.344 9.292 1.00 93.81 85 GLN A O 1
ATOM 675 N N . LEU A 1 86 ? -17.270 3.192 11.220 1.00 94.56 86 LEU A N 1
ATOM 676 C CA . LEU A 1 86 ? -15.835 2.908 11.253 1.00 94.56 86 LEU A CA 1
ATOM 677 C C . LEU A 1 86 ? -15.420 2.013 10.080 1.00 94.56 86 LEU A C 1
ATOM 679 O O . LEU A 1 86 ? -14.467 2.341 9.375 1.00 94.56 86 LEU A O 1
ATOM 683 N N . GLN A 1 87 ? -16.172 0.939 9.826 1.00 94.62 87 GLN A N 1
ATOM 684 C CA . GLN A 1 87 ? -15.926 0.024 8.709 1.00 94.62 87 GLN A CA 1
ATOM 685 C C . GLN A 1 87 ? -16.045 0.734 7.354 1.00 94.62 87 GLN A C 1
ATOM 687 O O . GLN A 1 87 ? -15.152 0.621 6.518 1.00 94.62 87 GLN A O 1
ATOM 692 N N . LEU A 1 88 ? -17.102 1.525 7.145 1.00 93.31 88 LEU A N 1
ATOM 693 C CA . LEU A 1 88 ? -17.275 2.309 5.917 1.00 93.31 88 LEU A CA 1
ATOM 694 C C . LEU A 1 88 ? -16.171 3.354 5.735 1.00 93.31 88 LEU A C 1
ATOM 696 O O . LEU A 1 88 ? -15.700 3.559 4.619 1.00 93.31 88 LEU A O 1
ATOM 700 N N . ARG A 1 89 ? -15.718 3.993 6.819 1.00 94.69 89 ARG A N 1
ATOM 701 C CA . ARG A 1 89 ? -14.609 4.952 6.766 1.00 94.69 89 ARG A CA 1
ATOM 702 C C . ARG A 1 89 ? -13.292 4.265 6.414 1.00 94.69 89 ARG A C 1
ATOM 704 O O . ARG A 1 89 ? -12.530 4.810 5.623 1.00 94.69 89 ARG A O 1
ATOM 711 N N . PHE A 1 90 ? -13.048 3.066 6.942 1.00 94.69 90 PHE A N 1
ATOM 712 C CA . PHE A 1 90 ? -11.894 2.250 6.566 1.00 94.69 90 PHE A CA 1
ATOM 713 C C . PHE A 1 90 ? -11.934 1.887 5.078 1.00 94.69 90 PHE A C 1
ATOM 715 O O . PHE A 1 90 ? -10.971 2.140 4.360 1.00 94.69 90 PHE A O 1
ATOM 722 N N . LEU A 1 91 ? -13.071 1.382 4.592 1.00 92.50 91 LEU A N 1
ATOM 723 C CA . LEU A 1 91 ? -13.258 1.045 3.179 1.00 92.50 91 LEU A CA 1
ATOM 724 C C . LEU A 1 91 ? -13.097 2.268 2.271 1.00 92.50 91 LEU A C 1
ATOM 726 O O . LEU A 1 91 ? -12.422 2.186 1.251 1.00 92.50 91 LEU A O 1
ATOM 730 N N . SER A 1 92 ? -13.627 3.425 2.674 1.00 90.94 92 SER A N 1
ATOM 731 C CA . SER A 1 92 ? -13.421 4.685 1.957 1.00 90.94 92 SER A CA 1
ATOM 732 C C . SER A 1 92 ? -11.946 5.070 1.878 1.00 90.94 92 SER A C 1
ATOM 734 O O . SER A 1 92 ? -11.512 5.551 0.834 1.00 90.94 92 SER A O 1
ATOM 736 N N . LEU A 1 93 ? -11.170 4.860 2.947 1.00 91.00 93 LEU A N 1
ATOM 737 C CA . LEU A 1 93 ? -9.726 5.083 2.918 1.00 91.00 93 LEU A CA 1
ATOM 738 C C . LEU A 1 93 ? -9.055 4.111 1.945 1.00 91.00 93 LEU A C 1
ATOM 740 O O . LEU A 1 93 ? -8.238 4.557 1.145 1.00 91.00 93 LEU A O 1
ATOM 744 N N . CYS A 1 94 ? -9.433 2.828 1.953 1.00 85.62 94 CYS A N 1
ATOM 745 C CA . CYS A 1 94 ? -8.928 1.826 1.010 1.00 85.62 94 CYS A CA 1
ATOM 746 C C . CYS A 1 94 ? -9.237 2.192 -0.447 1.00 85.62 94 CYS A C 1
ATOM 748 O O . CYS A 1 94 ? -8.355 2.093 -1.290 1.00 85.62 94 CYS A O 1
ATOM 750 N N . TRP A 1 95 ? -10.451 2.659 -0.744 1.00 83.00 95 TRP A N 1
ATOM 751 C CA . TRP A 1 95 ? -10.834 3.106 -2.087 1.00 83.00 95 TRP A CA 1
ATOM 752 C C . TRP A 1 95 ? -10.158 4.415 -2.502 1.00 83.00 95 TRP A C 1
ATOM 754 O O . TRP A 1 95 ? -9.952 4.644 -3.688 1.00 83.00 95 TRP A O 1
ATOM 764 N N . SER A 1 96 ? -9.793 5.265 -1.536 1.00 80.94 96 SER A N 1
ATOM 765 C CA . SER A 1 96 ? -9.043 6.503 -1.784 1.00 80.94 96 SER A CA 1
ATOM 766 C C . SER A 1 96 ? -7.546 6.286 -1.986 1.00 80.94 96 SER A C 1
ATOM 768 O O . SER A 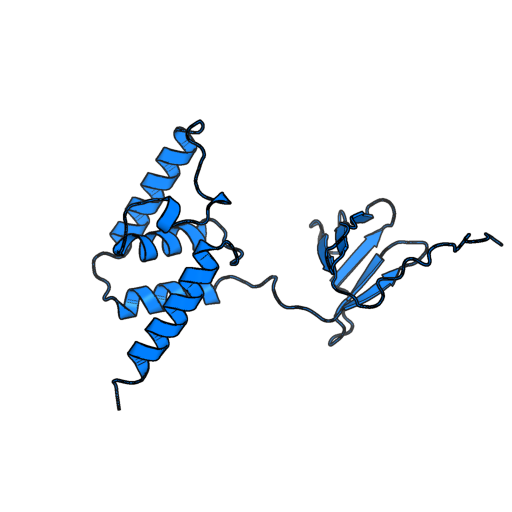1 96 ? -6.844 7.215 -2.393 1.00 80.94 96 SER A O 1
ATOM 770 N N . LEU A 1 97 ? -7.038 5.083 -1.686 1.00 75.38 97 LEU A N 1
ATOM 771 C CA . LEU A 1 97 ? -5.684 4.716 -2.065 1.00 75.38 97 LEU A CA 1
ATOM 772 C C . LEU A 1 97 ? -5.648 4.751 -3.584 1.00 75.38 97 LEU A C 1
ATOM 774 O O . LEU A 1 97 ? -6.125 3.818 -4.222 1.00 75.38 97 LEU A O 1
ATOM 778 N N . ASN A 1 98 ? -5.117 5.838 -4.152 1.00 52.34 98 ASN A N 1
ATOM 779 C CA . ASN A 1 98 ? -4.875 5.919 -5.581 1.00 52.34 98 ASN A CA 1
ATOM 780 C C . ASN A 1 98 ? -4.076 4.677 -5.961 1.00 52.34 98 ASN A C 1
ATOM 782 O O . ASN A 1 98 ? -2.921 4.542 -5.536 1.00 52.34 98 ASN A O 1
ATOM 786 N N . PRO A 1 99 ? -4.657 3.754 -6.733 1.00 46.88 99 PRO A N 1
ATOM 787 C CA . PRO A 1 99 ? -3.858 2.695 -7.270 1.00 46.88 99 PRO A CA 1
ATOM 788 C C . PRO A 1 99 ? -2.890 3.370 -8.243 1.00 46.88 99 PRO A C 1
ATOM 790 O O . PRO A 1 99 ? -3.299 3.852 -9.292 1.00 46.88 99 PRO A O 1
ATOM 793 N N . ILE A 1 100 ? -1.590 3.315 -7.976 1.00 49.66 100 ILE A N 1
ATOM 794 C CA . ILE A 1 100 ? -0.729 2.866 -9.072 1.00 49.66 100 ILE A CA 1
ATOM 795 C C . ILE A 1 100 ? -0.774 1.338 -9.006 1.00 49.66 100 ILE A C 1
ATOM 797 O O . ILE A 1 100 ? 0.172 0.692 -8.578 1.00 49.66 100 ILE A O 1
ATOM 801 N N . ARG A 1 101 ? -1.961 0.769 -9.264 1.00 38.34 101 ARG A N 1
ATOM 802 C CA . ARG A 1 101 ? -2.265 -0.665 -9.166 1.00 38.34 101 ARG A CA 1
ATOM 803 C C . ARG A 1 101 ? -3.427 -1.056 -10.075 1.00 38.34 101 ARG A C 1
ATOM 805 O O . ARG A 1 101 ? -4.585 -1.092 -9.676 1.00 38.34 101 ARG A O 1
ATOM 812 N N . GLY A 1 102 ? -3.059 -1.424 -11.288 1.00 44.81 102 GLY A N 1
ATOM 813 C CA . GLY A 1 102 ? -3.645 -2.547 -12.006 1.00 44.81 102 GLY A CA 1
ATOM 814 C C . GLY A 1 102 ? -2.489 -3.329 -12.627 1.00 44.81 102 GLY A C 1
ATOM 815 O O . GLY A 1 102 ? -1.418 -2.756 -12.843 1.00 44.81 102 GLY A O 1
ATOM 816 N N . SER A 1 103 ? -2.681 -4.610 -12.943 1.00 55.94 103 SER A N 1
ATOM 817 C CA . SER A 1 103 ? -1.891 -5.217 -14.014 1.00 55.94 103 SER A CA 1
ATOM 818 C C . SER A 1 103 ? -2.308 -4.509 -15.301 1.00 55.94 103 SER A C 1
ATOM 820 O O . SER A 1 103 ? -3.324 -4.843 -15.911 1.00 55.94 103 SER A O 1
ATOM 822 N N . ILE A 1 104 ? -1.591 -3.459 -15.676 1.00 66.19 104 ILE A N 1
ATOM 823 C CA . ILE A 1 104 ? -1.758 -2.901 -17.007 1.00 66.19 104 ILE A CA 1
ATOM 824 C C . ILE A 1 104 ? -1.079 -3.864 -17.969 1.00 66.19 104 ILE A C 1
ATOM 826 O O . ILE A 1 104 ? 0.106 -4.160 -17.830 1.00 66.19 104 ILE A O 1
ATOM 830 N N . GLN A 1 105 ? -1.837 -4.388 -18.930 1.00 74.44 105 GLN A N 1
ATOM 831 C CA . GLN A 1 105 ? -1.200 -5.025 -20.068 1.00 74.44 105 GLN A CA 1
ATOM 832 C C . GLN A 1 105 ? -0.394 -3.945 -20.769 1.00 74.44 105 GLN A C 1
ATOM 834 O O . GLN A 1 105 ? -0.920 -2.889 -21.142 1.00 74.44 105 GLN A O 1
ATOM 839 N N . VAL A 1 106 ? 0.892 -4.197 -20.934 1.00 78.31 106 VAL A N 1
ATOM 840 C CA . VAL A 1 106 ? 1.810 -3.280 -21.593 1.00 78.31 106 VAL A CA 1
ATOM 841 C C . VAL A 1 106 ? 2.498 -3.991 -22.740 1.00 78.31 106 VAL A C 1
ATOM 843 O O . VAL A 1 106 ? 2.807 -5.177 -22.645 1.00 78.31 106 VAL A O 1
ATOM 846 N N . HIS A 1 107 ? 2.753 -3.246 -23.807 1.00 74.75 107 HIS A N 1
ATOM 847 C CA . HIS A 1 107 ? 3.752 -3.641 -24.782 1.00 74.75 107 HIS A CA 1
ATOM 848 C C . HIS A 1 107 ? 5.085 -3.070 -24.328 1.00 74.75 107 HIS A C 1
ATOM 850 O O . HIS A 1 107 ? 5.175 -1.887 -23.983 1.00 74.75 107 HIS A O 1
ATOM 856 N N . ILE A 1 108 ? 6.096 -3.929 -24.310 1.00 81.50 108 ILE A N 1
ATOM 857 C CA . ILE A 1 108 ? 7.456 -3.556 -23.956 1.00 81.50 108 ILE A CA 1
ATOM 858 C C . ILE A 1 108 ? 8.302 -3.730 -25.204 1.00 81.50 108 ILE A C 1
ATOM 860 O O . ILE A 1 108 ? 8.386 -4.831 -25.745 1.00 81.50 108 ILE A O 1
ATOM 864 N N . GLY A 1 109 ? 8.878 -2.629 -25.675 1.00 78.25 109 GLY A N 1
ATOM 865 C CA . GLY A 1 109 ? 9.843 -2.629 -26.766 1.00 78.25 109 GLY A CA 1
ATOM 866 C C . GLY A 1 109 ? 11.236 -2.383 -26.211 1.00 78.25 109 GLY A C 1
ATOM 867 O O . GLY A 1 109 ? 11.422 -1.426 -25.459 1.00 78.25 109 GLY A O 1
ATOM 868 N N . LEU A 1 110 ? 12.190 -3.227 -26.593 1.00 81.31 110 LEU A N 1
ATOM 869 C CA . LEU A 1 110 ? 13.612 -3.049 -26.316 1.00 81.31 110 LEU A CA 1
ATOM 870 C C . LEU A 1 110 ? 14.347 -2.830 -27.637 1.00 81.31 110 LEU A C 1
ATOM 872 O O . LEU A 1 110 ? 14.097 -3.549 -28.605 1.00 81.31 110 LEU A O 1
ATOM 876 N N . ASN A 1 111 ? 15.233 -1.842 -27.674 1.00 79.81 111 ASN A N 1
ATOM 877 C CA . ASN A 1 111 ? 16.115 -1.569 -28.805 1.00 79.81 111 ASN A CA 1
ATOM 878 C C . ASN A 1 111 ? 17.483 -1.055 -28.320 1.00 79.81 111 ASN A C 1
ATOM 880 O O . ASN A 1 111 ? 17.768 -1.031 -27.125 1.00 79.81 111 ASN A O 1
ATOM 884 N N . ASP A 1 112 ? 18.323 -0.649 -29.266 1.00 84.94 112 ASP A N 1
ATOM 885 C CA . ASP A 1 112 ? 19.644 -0.043 -29.072 1.00 84.94 112 ASP A CA 1
ATOM 886 C C . ASP A 1 112 ? 19.620 1.286 -28.294 1.00 84.94 112 ASP A C 1
ATOM 888 O O . ASP A 1 112 ? 20.633 1.688 -27.725 1.00 84.94 112 ASP A O 1
ATOM 892 N N . TRP A 1 113 ? 18.462 1.945 -28.211 1.00 82.44 113 TRP A N 1
ATOM 893 C CA . TRP A 1 113 ? 18.272 3.158 -27.416 1.00 82.44 113 TRP A CA 1
ATOM 894 C C . TRP A 1 113 ? 17.862 2.867 -25.961 1.00 82.44 113 TRP A C 1
ATOM 896 O O . TRP A 1 113 ? 18.324 3.546 -25.041 1.00 82.44 113 TRP A O 1
ATOM 906 N N . GLY A 1 114 ? 17.015 1.861 -25.722 1.00 86.81 114 GLY A N 1
ATOM 907 C CA . GLY A 1 114 ? 16.571 1.488 -24.378 1.00 86.81 114 GLY A CA 1
ATOM 908 C C . GLY A 1 114 ? 15.232 0.755 -24.341 1.00 86.81 114 GLY A C 1
ATOM 909 O O . GLY A 1 114 ? 14.922 -0.058 -25.211 1.00 86.81 114 GLY A O 1
ATOM 910 N N . MET A 1 115 ? 14.431 1.028 -23.308 1.00 86.88 115 MET A N 1
ATOM 911 C CA . MET A 1 115 ? 13.126 0.402 -23.091 1.00 86.88 115 MET A CA 1
ATOM 912 C C . MET A 1 115 ? 11.980 1.393 -23.274 1.00 86.88 115 MET A C 1
ATOM 914 O O . MET A 1 115 ? 11.954 2.462 -22.669 1.00 86.88 115 MET A O 1
ATOM 918 N N . SER A 1 116 ? 10.968 0.989 -24.036 1.00 83.06 116 SER A N 1
ATOM 919 C CA . SER A 1 116 ? 9.683 1.677 -24.154 1.00 83.06 116 SER A CA 1
ATOM 920 C C . SER A 1 116 ? 8.576 0.846 -23.513 1.00 83.06 116 SER A C 1
ATOM 922 O O . SER A 1 116 ? 8.499 -0.368 -23.697 1.00 83.06 116 SER A O 1
ATOM 924 N N . VAL A 1 117 ? 7.708 1.508 -22.750 1.00 83.38 117 VAL A N 1
ATOM 925 C CA . VAL A 1 117 ? 6.551 0.897 -22.095 1.00 83.38 117 VAL A CA 1
ATOM 926 C C . VAL A 1 117 ? 5.306 1.600 -22.603 1.00 83.38 117 VAL A C 1
ATOM 928 O O . VAL A 1 117 ? 5.087 2.784 -22.337 1.00 83.38 117 VAL A O 1
ATOM 931 N N . LEU A 1 118 ? 4.479 0.865 -23.334 1.00 72.62 118 LEU A N 1
ATOM 932 C CA . LEU A 1 118 ? 3.240 1.357 -23.923 1.00 72.62 118 LEU A CA 1
ATOM 933 C C . LEU A 1 118 ? 2.057 0.693 -23.229 1.00 72.62 118 LEU A C 1
ATOM 935 O O . LEU A 1 118 ? 2.057 -0.512 -22.991 1.00 72.62 118 LEU A O 1
ATOM 939 N N . ASN A 1 119 ? 1.011 1.457 -22.943 1.00 76.62 119 ASN A N 1
ATOM 940 C CA . ASN A 1 119 ? -0.249 0.889 -22.484 1.00 76.62 119 ASN A CA 1
ATOM 941 C C . ASN A 1 119 ? -0.896 0.089 -23.630 1.00 76.62 119 ASN A C 1
ATOM 943 O O . ASN A 1 119 ? -1.161 0.668 -24.680 1.00 76.62 119 ASN A O 1
ATOM 947 N N . SER A 1 120 ? -1.198 -1.199 -23.438 1.00 72.56 120 SER A N 1
ATOM 948 C CA . SER A 1 120 ? -1.707 -2.049 -24.537 1.00 72.56 120 SER A CA 1
ATOM 949 C C . SER A 1 120 ? -3.098 -1.649 -25.024 1.00 72.56 120 SER A C 1
ATOM 951 O O . SER A 1 120 ? -3.423 -1.874 -26.179 1.00 72.56 120 SER A O 1
ATOM 953 N N . ASN A 1 121 ? -3.915 -1.025 -24.170 1.00 69.12 121 ASN A N 1
ATOM 954 C CA . ASN A 1 121 ? -5.286 -0.651 -24.528 1.00 69.12 121 ASN A CA 1
ATOM 955 C C . ASN A 1 121 ? -5.359 0.705 -25.237 1.00 69.12 121 ASN A C 1
ATOM 957 O O . ASN A 1 121 ? -6.195 0.914 -26.106 1.00 69.12 121 ASN A O 1
ATOM 961 N N . SER A 1 122 ? -4.525 1.660 -24.821 1.00 64.25 122 SER A N 1
ATOM 962 C CA . SER A 1 122 ? -4.565 3.038 -25.337 1.00 64.25 122 SER A CA 1
ATOM 963 C C . SER A 1 122 ? -3.440 3.361 -26.314 1.00 64.25 122 SER A C 1
ATOM 965 O O . SER A 1 122 ? -3.437 4.454 -26.876 1.00 64.25 122 SER A O 1
ATOM 967 N N . HIS A 1 123 ? -2.460 2.464 -26.462 1.00 65.38 123 HIS A N 1
ATOM 968 C CA . HIS A 1 123 ? -1.213 2.666 -27.208 1.00 65.38 123 HIS A CA 1
ATOM 969 C C . HIS A 1 123 ? -0.429 3.924 -26.806 1.00 65.38 123 HIS A C 1
ATOM 971 O O . HIS A 1 123 ? 0.487 4.354 -27.503 1.00 65.38 123 HIS A O 1
ATOM 977 N N . ARG A 1 124 ? -0.762 4.525 -25.659 1.00 71.50 124 ARG A N 1
ATOM 978 C CA . ARG A 1 124 ? -0.044 5.680 -25.131 1.00 71.50 124 ARG A CA 1
ATOM 979 C C . ARG A 1 124 ? 1.222 5.224 -24.432 1.00 71.50 124 ARG A C 1
ATOM 981 O O . ARG A 1 124 ? 1.204 4.262 -23.660 1.00 71.50 124 ARG A O 1
ATOM 988 N N . GLN A 1 125 ? 2.295 5.967 -24.661 1.00 70.50 125 GLN A N 1
ATOM 989 C CA . GLN A 1 125 ? 3.555 5.759 -23.972 1.00 70.50 125 GLN A CA 1
ATOM 990 C C . GLN A 1 125 ? 3.432 6.120 -22.495 1.00 70.50 125 GLN A C 1
ATOM 992 O O . GLN A 1 125 ? 3.007 7.216 -22.131 1.00 70.50 125 GLN A O 1
ATOM 997 N N . ILE A 1 126 ? 3.789 5.152 -21.659 1.00 76.56 126 ILE A N 1
ATOM 998 C CA . ILE A 1 126 ? 3.816 5.253 -20.202 1.00 76.56 126 ILE A CA 1
ATOM 999 C C . ILE A 1 126 ? 5.215 5.668 -19.763 1.00 76.56 126 ILE A C 1
ATOM 1001 O O . ILE A 1 126 ? 5.363 6.583 -18.957 1.00 76.56 126 ILE A O 1
ATOM 1005 N N . ALA A 1 127 ? 6.231 5.000 -20.310 1.00 81.31 127 ALA A N 1
ATOM 1006 C CA . ALA A 1 127 ? 7.626 5.274 -20.019 1.00 81.31 127 ALA A CA 1
ATOM 1007 C C . ALA A 1 127 ? 8.499 5.034 -21.252 1.00 81.31 127 ALA A C 1
ATOM 1009 O O . ALA A 1 127 ? 8.182 4.207 -22.106 1.00 81.31 127 ALA A O 1
ATOM 1010 N N . ALA A 1 128 ? 9.601 5.769 -21.314 1.00 83.12 128 ALA A N 1
ATOM 1011 C CA . ALA A 1 128 ? 10.741 5.484 -22.165 1.00 83.12 128 ALA A CA 1
ATOM 1012 C C . ALA A 1 128 ? 11.990 5.733 -21.324 1.00 83.12 128 ALA A C 1
ATOM 1014 O O . ALA A 1 128 ? 12.074 6.763 -20.656 1.00 83.12 128 ALA A O 1
ATOM 1015 N N . ILE A 1 129 ? 12.881 4.752 -21.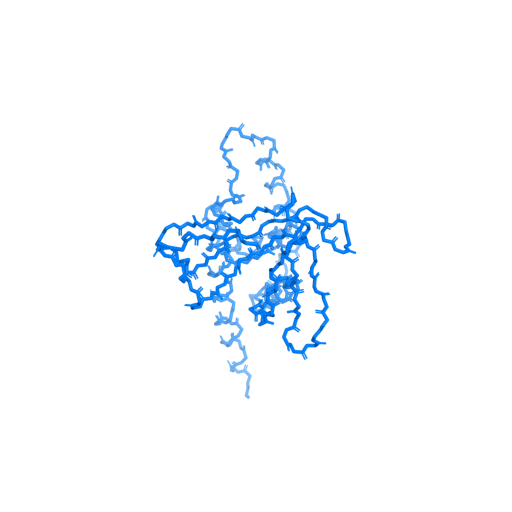296 1.00 86.75 129 ILE A N 1
ATOM 1016 C CA . ILE A 1 129 ? 14.031 4.687 -20.400 1.00 86.75 129 ILE A CA 1
ATOM 1017 C C . ILE A 1 129 ? 15.238 4.379 -21.270 1.00 86.75 129 ILE A C 1
ATOM 1019 O O . ILE A 1 129 ? 15.248 3.359 -21.956 1.00 86.75 129 ILE A O 1
ATOM 1023 N N . GLU A 1 130 ? 16.231 5.259 -21.254 1.00 87.94 130 GLU A N 1
ATOM 1024 C CA . GLU A 1 130 ? 17.491 5.044 -21.967 1.00 87.94 130 GLU A CA 1
ATOM 1025 C C . GLU A 1 130 ? 18.240 3.844 -21.378 1.00 87.94 130 GLU A C 1
ATOM 1027 O O . GLU A 1 130 ? 18.189 3.597 -20.172 1.00 87.94 130 GLU A O 1
ATOM 1032 N N . LEU A 1 131 ? 18.966 3.107 -22.218 1.00 85.44 131 LEU A N 1
ATOM 1033 C CA . LEU A 1 131 ? 19.651 1.879 -21.811 1.00 85.44 131 LEU A CA 1
ATOM 1034 C C . LEU A 1 131 ? 20.658 2.098 -20.668 1.00 85.44 131 LEU A C 1
ATOM 1036 O O . LEU A 1 131 ? 20.754 1.277 -19.762 1.00 85.44 131 LEU A O 1
ATOM 1040 N N . ASN A 1 132 ? 21.373 3.225 -20.673 1.00 87.25 132 ASN A N 1
ATOM 1041 C CA . ASN A 1 132 ? 22.335 3.600 -19.627 1.00 87.25 132 ASN A CA 1
ATOM 1042 C C . ASN A 1 132 ? 21.686 3.948 -18.274 1.00 87.25 132 ASN A C 1
ATOM 1044 O O . ASN A 1 132 ? 22.395 4.062 -17.278 1.00 87.25 132 ASN A O 1
ATOM 1048 N N . LYS A 1 133 ? 20.365 4.137 -18.249 1.00 87.00 133 LYS A N 1
ATOM 1049 C CA . LYS A 1 133 ? 19.559 4.455 -17.064 1.00 87.00 133 LYS A CA 1
ATOM 1050 C C . LYS A 1 133 ? 18.611 3.319 -16.694 1.00 87.00 133 LYS A C 1
ATOM 1052 O O . LYS A 1 133 ? 17.788 3.498 -15.804 1.00 87.00 133 LYS A O 1
ATOM 1057 N N . LEU A 1 134 ? 18.676 2.191 -17.401 1.00 87.06 134 LEU A N 1
ATOM 1058 C CA . LEU A 1 134 ? 17.792 1.050 -17.229 1.00 87.06 134 LEU A CA 1
ATOM 1059 C C . LEU A 1 134 ? 18.468 -0.011 -16.359 1.00 87.06 134 LEU A C 1
ATOM 1061 O O . LEU A 1 134 ? 19.485 -0.583 -16.741 1.00 87.06 134 LEU A O 1
ATOM 1065 N N . GLU A 1 135 ? 17.850 -0.334 -15.230 1.00 87.81 135 GLU A N 1
ATOM 1066 C CA . GLU A 1 135 ? 18.238 -1.456 -14.384 1.00 87.81 135 GLU A CA 1
ATOM 1067 C C . GLU A 1 135 ? 17.156 -2.539 -14.442 1.00 87.81 135 GLU A C 1
ATOM 1069 O O . GLU A 1 135 ? 15.983 -2.297 -14.149 1.00 87.81 135 GLU A O 1
ATOM 1074 N N . ILE A 1 136 ? 17.551 -3.752 -14.837 1.00 85.00 136 ILE A N 1
ATOM 1075 C CA . ILE A 1 136 ? 16.675 -4.926 -14.858 1.00 85.00 136 ILE A CA 1
ATOM 1076 C C . ILE A 1 136 ? 17.243 -5.953 -13.894 1.00 85.00 136 ILE A C 1
ATOM 1078 O O . ILE A 1 136 ? 18.335 -6.482 -14.099 1.00 85.00 136 ILE A O 1
ATOM 1082 N N . LYS A 1 137 ? 16.468 -6.281 -12.865 1.00 83.50 137 LYS A N 1
ATOM 1083 C CA . LYS A 1 137 ? 16.825 -7.297 -11.887 1.00 83.50 137 LYS A CA 1
ATOM 1084 C C . LYS A 1 137 ? 15.946 -8.527 -12.050 1.00 83.50 137 LYS A C 1
ATOM 1086 O O . LYS A 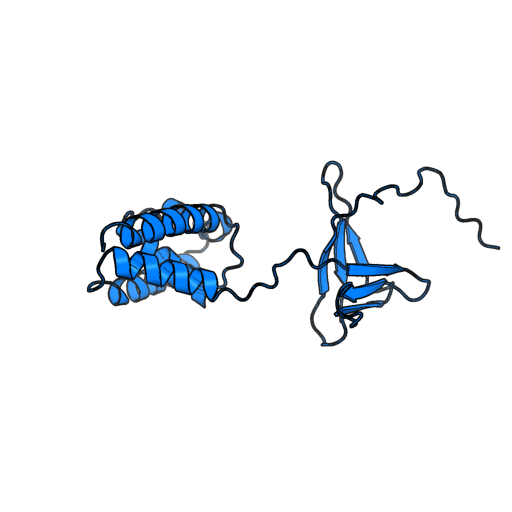1 137 ? 14.715 -8.485 -11.963 1.00 83.50 137 LYS A O 1
ATOM 1091 N N . PHE A 1 138 ? 16.614 -9.655 -12.264 1.00 77.88 138 PHE A N 1
ATOM 1092 C CA . PHE A 1 138 ? 15.999 -10.971 -12.260 1.00 77.88 138 PHE A CA 1
ATOM 1093 C C . PHE A 1 138 ? 16.263 -11.656 -10.922 1.00 77.88 138 PHE A C 1
ATOM 1095 O O . PHE A 1 138 ? 17.411 -11.865 -10.534 1.00 77.88 138 PHE A O 1
ATOM 1102 N N . THR A 1 139 ? 15.191 -12.044 -10.236 1.00 74.31 139 THR A N 1
ATOM 1103 C CA . THR A 1 139 ? 15.283 -12.860 -9.024 1.00 74.31 139 THR A CA 1
ATOM 1104 C C . THR A 1 139 ? 14.940 -14.309 -9.384 1.00 74.31 139 THR A C 1
ATOM 1106 O O . THR A 1 139 ? 13.794 -14.569 -9.778 1.00 74.31 139 THR A O 1
ATOM 1109 N N . PRO A 1 140 ? 15.881 -15.267 -9.250 1.00 69.31 140 PRO A N 1
ATOM 1110 C CA . PRO A 1 140 ? 15.610 -16.683 -9.491 1.00 69.31 140 PRO A CA 1
ATOM 1111 C C . PRO A 1 140 ? 14.391 -17.175 -8.696 1.00 69.31 140 PRO A C 1
ATOM 1113 O O . PRO A 1 140 ? 14.146 -16.718 -7.582 1.00 69.31 140 PRO A O 1
ATOM 1116 N N . ASN A 1 141 ? 13.618 -18.104 -9.264 1.00 66.44 141 ASN A N 1
ATOM 1117 C CA . ASN A 1 141 ? 12.405 -18.693 -8.662 1.00 66.44 141 ASN A CA 1
ATOM 1118 C C . ASN A 1 141 ? 11.211 -17.746 -8.429 1.00 66.44 141 ASN A C 1
ATOM 1120 O O . ASN A 1 141 ? 10.205 -18.160 -7.856 1.00 66.44 141 ASN A O 1
ATOM 1124 N N . THR A 1 142 ? 11.265 -16.496 -8.890 1.00 61.91 142 THR A N 1
ATOM 1125 C CA . THR A 1 142 ? 10.066 -15.636 -8.988 1.00 61.91 142 THR A CA 1
ATOM 1126 C C . THR A 1 142 ? 9.349 -15.876 -10.317 1.00 61.91 142 THR A C 1
ATOM 1128 O O . THR A 1 142 ? 9.822 -16.705 -11.081 1.00 61.91 142 THR A O 1
ATOM 1131 N N . ASN A 1 143 ? 8.253 -15.179 -10.641 1.00 68.94 143 ASN A N 1
ATOM 1132 C CA . ASN A 1 143 ? 7.607 -15.173 -11.972 1.00 68.94 143 ASN A CA 1
ATOM 1133 C C . ASN A 1 143 ? 7.601 -13.780 -12.642 1.00 68.94 143 ASN A C 1
ATOM 1135 O O . ASN A 1 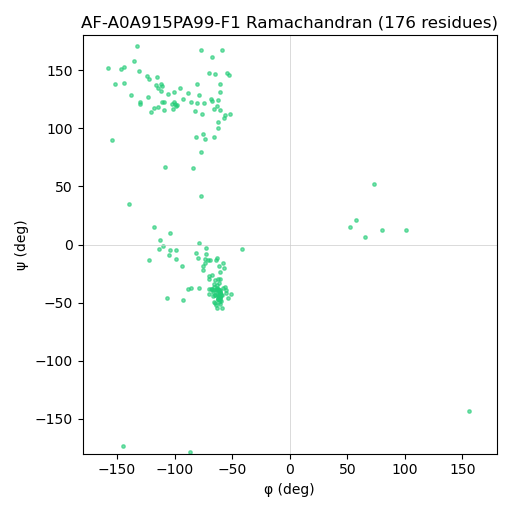143 ? 6.888 -13.557 -13.620 1.00 68.94 143 ASN A O 1
ATOM 1139 N N . PHE A 1 144 ? 8.415 -12.851 -12.140 1.00 72.12 144 PHE A N 1
ATOM 1140 C CA . PHE A 1 144 ? 8.484 -11.473 -12.609 1.00 72.12 144 PHE A CA 1
ATOM 1141 C C . PHE A 1 144 ? 9.923 -10.984 -12.840 1.00 72.12 144 PHE A C 1
ATOM 1143 O O . PHE A 1 144 ? 10.880 -11.684 -12.505 1.00 72.12 144 PHE A O 1
ATOM 1150 N N . LEU A 1 145 ? 10.049 -9.806 -13.450 1.00 78.12 145 LEU A N 1
ATOM 1151 C CA . LEU A 1 145 ? 11.257 -8.989 -13.577 1.00 78.12 145 LEU A CA 1
ATOM 1152 C C . LEU A 1 145 ? 11.030 -7.677 -12.830 1.00 78.12 145 LEU A C 1
ATOM 1154 O O . LEU A 1 145 ? 9.953 -7.089 -12.943 1.00 78.12 145 LEU A O 1
ATOM 1158 N N . GLU A 1 146 ? 12.027 -7.217 -12.087 1.00 80.88 146 GLU A N 1
ATOM 1159 C CA . GLU A 1 146 ? 12.025 -5.879 -11.500 1.00 80.88 146 GLU A CA 1
ATOM 1160 C C . GLU A 1 146 ? 12.733 -4.945 -12.474 1.00 80.88 146 GLU A C 1
ATOM 1162 O O . GLU A 1 146 ? 13.853 -5.224 -12.896 1.00 80.88 146 GLU A O 1
ATOM 1167 N N . VAL A 1 147 ? 12.061 -3.865 -12.863 1.00 85.62 147 VAL A N 1
ATOM 1168 C CA . VAL A 1 147 ? 12.631 -2.859 -13.753 1.00 85.62 147 VAL A CA 1
ATOM 1169 C C . VAL A 1 147 ? 12.585 -1.510 -13.081 1.00 85.62 147 VAL A C 1
ATOM 1171 O O . VAL A 1 147 ? 11.525 -1.056 -12.643 1.00 85.62 147 VAL A O 1
ATOM 1174 N N . GLN A 1 148 ? 13.745 -0.878 -13.046 1.00 85.25 148 GLN A N 1
ATOM 1175 C CA . GLN A 1 148 ? 13.939 0.467 -12.563 1.00 85.25 148 GLN A CA 1
ATOM 1176 C C . GLN A 1 148 ? 14.562 1.310 -13.672 1.00 85.25 148 GLN A C 1
ATOM 1178 O O . GLN A 1 148 ? 15.390 0.833 -14.446 1.00 85.25 148 GLN A O 1
ATOM 1183 N N . GLY A 1 149 ? 14.144 2.565 -13.774 1.00 80.88 149 GLY A N 1
ATOM 1184 C CA . GLY A 1 149 ? 14.803 3.502 -14.662 1.00 80.88 149 GLY A CA 1
ATOM 1185 C C . GLY A 1 149 ? 14.707 4.939 -14.203 1.00 80.88 149 GLY A C 1
ATOM 1186 O O . GLY A 1 149 ? 13.648 5.392 -13.765 1.00 80.88 149 GLY A O 1
ATOM 1187 N N . GLU A 1 150 ? 15.815 5.656 -14.332 1.00 74.88 150 GLU A N 1
ATOM 1188 C CA . GLU A 1 150 ? 15.885 7.075 -14.000 1.00 74.88 150 GLU A CA 1
ATOM 1189 C C . GLU A 1 150 ? 15.279 7.918 -15.130 1.00 74.88 150 GLU A C 1
ATOM 1191 O O . GLU A 1 150 ? 15.643 7.788 -16.301 1.00 74.88 150 GLU A O 1
ATOM 1196 N N . GLY A 1 151 ? 14.353 8.813 -14.780 1.00 61.50 151 GLY A N 1
ATOM 1197 C CA . GLY A 1 151 ? 13.879 9.850 -15.699 1.00 61.50 151 GLY A CA 1
ATOM 1198 C C . GLY A 1 151 ? 12.958 9.387 -16.835 1.00 61.50 151 GLY A C 1
ATOM 1199 O O . GLY A 1 151 ? 13.152 9.787 -17.982 1.00 61.50 151 GLY A O 1
ATOM 1200 N N . GLY A 1 152 ? 11.882 8.651 -16.529 1.00 53.31 152 GLY A N 1
ATOM 1201 C CA . GLY A 1 152 ? 10.760 8.519 -17.473 1.00 53.31 152 GLY A CA 1
ATOM 1202 C C . GLY A 1 152 ? 10.155 9.891 -17.830 1.00 53.31 152 GLY A C 1
ATOM 1203 O O . GLY A 1 152 ? 10.433 10.870 -17.139 1.00 53.31 152 GLY A O 1
ATOM 1204 N N . CYS A 1 153 ? 9.303 9.968 -18.872 1.00 46.94 153 CYS A N 1
ATOM 1205 C CA . CYS A 1 153 ? 8.716 11.178 -19.509 1.00 46.94 153 CYS A CA 1
ATOM 1206 C C . CYS A 1 153 ? 8.228 12.348 -18.608 1.00 46.94 153 CYS A C 1
ATOM 1208 O O . CYS A 1 153 ? 7.773 13.360 -19.140 1.00 46.94 153 CYS A O 1
ATOM 1210 N N . LYS A 1 154 ? 8.257 12.240 -17.273 1.00 48.88 154 LYS A N 1
ATOM 1211 C CA . LYS A 1 154 ? 7.854 13.255 -16.290 1.00 48.88 154 LYS A CA 1
ATOM 1212 C C . LYS A 1 154 ? 8.775 13.363 -15.051 1.00 48.88 154 LYS A C 1
ATOM 1214 O O . LYS A 1 154 ? 8.272 13.614 -13.964 1.00 48.88 154 LYS A O 1
ATOM 1219 N N . SER A 1 155 ? 10.090 13.172 -15.204 1.00 48.91 155 SER A N 1
ATOM 1220 C CA . SER A 1 155 ? 11.123 13.400 -14.162 1.00 48.91 155 SER A CA 1
ATOM 1221 C C . SER A 1 155 ? 10.966 12.611 -12.849 1.00 48.91 155 SER A C 1
ATOM 1223 O O . SER A 1 155 ? 11.505 13.012 -11.818 1.00 48.91 155 SER A O 1
ATOM 1225 N N . ALA A 1 156 ? 10.227 11.506 -12.874 1.00 59.28 156 ALA A N 1
ATOM 1226 C CA . ALA A 1 156 ? 10.113 10.584 -11.754 1.00 59.28 156 ALA A CA 1
ATOM 1227 C C . ALA A 1 156 ? 10.710 9.238 -12.161 1.00 59.28 156 ALA A C 1
ATOM 1229 O O . ALA A 1 156 ? 10.565 8.820 -13.317 1.00 59.28 156 ALA A O 1
ATOM 1230 N N . ASP A 1 157 ? 11.360 8.577 -11.210 1.00 72.06 157 ASP A N 1
ATOM 1231 C CA . ASP A 1 157 ? 11.910 7.243 -11.409 1.00 72.06 157 ASP A CA 1
ATOM 1232 C C . ASP A 1 157 ? 10.782 6.269 -11.758 1.00 72.06 157 ASP A C 1
ATOM 1234 O O . ASP A 1 157 ? 9.722 6.238 -11.122 1.00 72.06 157 ASP A O 1
ATOM 1238 N N . PHE A 1 158 ? 10.991 5.493 -12.816 1.00 77.81 158 PHE A N 1
ATOM 1239 C CA . PHE A 1 158 ? 10.087 4.428 -13.207 1.00 77.81 158 PHE A CA 1
ATOM 1240 C C . PHE A 1 158 ? 10.466 3.172 -12.436 1.00 77.81 158 PHE A C 1
ATOM 1242 O O . PHE A 1 158 ? 11.594 2.706 -12.542 1.00 77.81 158 PHE A O 1
ATOM 1249 N N . VAL A 1 159 ? 9.519 2.610 -11.689 1.00 81.50 159 VAL A N 1
ATOM 1250 C CA . VAL A 1 159 ? 9.692 1.331 -10.996 1.00 81.50 159 VAL A CA 1
ATOM 1251 C C . VAL A 1 159 ? 8.500 0.450 -11.327 1.00 81.50 159 VAL A C 1
ATOM 1253 O O . VAL A 1 159 ? 7.351 0.830 -11.085 1.00 81.50 159 VAL A O 1
ATOM 1256 N N . ALA A 1 160 ? 8.763 -0.724 -11.893 1.00 80.56 160 ALA A N 1
ATOM 1257 C CA . ALA A 1 160 ? 7.727 -1.668 -12.276 1.00 80.56 160 ALA A CA 1
ATOM 1258 C C . ALA A 1 160 ? 8.151 -3.120 -12.061 1.00 80.56 160 ALA A C 1
ATOM 1260 O O . ALA A 1 160 ? 9.320 -3.486 -12.157 1.00 80.56 160 ALA A O 1
ATOM 1261 N N . THR A 1 161 ? 7.148 -3.964 -11.836 1.00 81.31 161 THR A N 1
ATOM 1262 C CA . THR A 1 161 ? 7.289 -5.416 -11.832 1.00 81.31 161 THR A CA 1
ATOM 1263 C C . THR A 1 161 ? 6.606 -5.970 -13.076 1.00 81.31 161 THR A C 1
ATOM 1265 O O . THR A 1 161 ? 5.390 -5.846 -13.227 1.00 81.31 161 THR A O 1
ATOM 1268 N N . ILE A 1 162 ? 7.373 -6.577 -13.978 1.00 79.75 162 ILE A N 1
ATOM 1269 C CA . ILE A 1 162 ? 6.859 -7.139 -15.230 1.00 79.75 162 ILE A CA 1
ATOM 1270 C C . ILE A 1 162 ? 6.669 -8.638 -15.045 1.00 79.75 162 ILE A C 1
ATOM 1272 O O . ILE A 1 162 ? 7.624 -9.372 -14.810 1.00 79.75 162 ILE A O 1
ATOM 1276 N N . THR A 1 163 ? 5.435 -9.109 -15.188 1.00 73.75 163 THR A N 1
ATOM 1277 C CA . THR A 1 163 ? 5.127 -10.543 -15.252 1.00 73.75 163 THR A CA 1
ATOM 1278 C C . THR A 1 163 ? 4.942 -10.923 -16.716 1.00 73.75 163 THR A C 1
ATOM 1280 O O . THR A 1 163 ? 4.076 -10.363 -17.384 1.00 73.75 163 THR A O 1
ATOM 1283 N N . THR A 1 164 ? 5.744 -11.855 -17.229 1.00 66.12 164 THR A N 1
ATOM 1284 C CA . THR A 1 164 ? 5.639 -12.326 -18.618 1.00 66.12 164 THR A CA 1
ATOM 1285 C C . THR A 1 164 ? 5.947 -13.823 -18.718 1.00 66.12 164 THR A C 1
ATOM 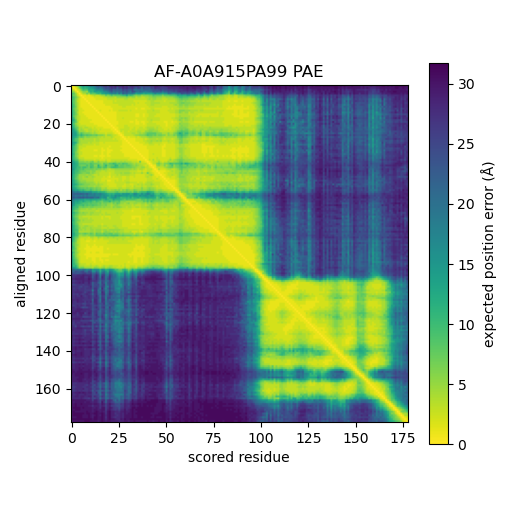1287 O O . THR A 1 164 ? 6.883 -14.292 -18.063 1.00 66.12 164 THR A O 1
ATOM 1290 N N . PRO A 1 165 ? 5.189 -14.591 -19.528 1.00 59.16 165 PRO A N 1
ATOM 1291 C CA . PRO A 1 165 ? 5.530 -15.972 -19.856 1.00 59.16 165 PRO A CA 1
ATOM 1292 C C . PRO A 1 165 ? 6.708 -16.074 -20.840 1.00 59.16 165 PRO A C 1
ATOM 1294 O O . PRO A 1 165 ? 7.272 -17.152 -20.984 1.00 59.16 165 PRO A O 1
ATOM 1297 N N . GLN A 1 166 ? 7.123 -14.974 -21.486 1.00 59.25 166 GLN A N 1
ATOM 1298 C CA . GLN A 1 166 ? 8.264 -14.914 -22.419 1.00 59.25 166 GLN A CA 1
ATOM 1299 C C . GLN A 1 166 ? 9.615 -14.903 -21.680 1.00 59.25 166 GLN A C 1
ATOM 1301 O O . GLN A 1 166 ? 10.521 -14.142 -21.996 1.00 59.25 166 GLN A O 1
ATOM 1306 N N . ARG A 1 167 ? 9.731 -15.722 -20.634 1.00 53.38 167 ARG A N 1
ATOM 1307 C CA . ARG A 1 167 ? 10.809 -15.681 -19.639 1.00 53.38 167 ARG A CA 1
ATOM 1308 C C . ARG A 1 167 ? 12.121 -16.312 -20.090 1.00 53.38 167 ARG A C 1
ATOM 1310 O O . ARG A 1 167 ? 13.073 -16.363 -19.316 1.00 53.38 167 ARG A O 1
ATOM 1317 N N . THR A 1 168 ? 12.164 -16.793 -21.321 1.00 46.56 168 THR A N 1
ATOM 1318 C CA . THR A 1 168 ? 13.355 -17.357 -21.930 1.00 46.56 168 THR A CA 1
ATOM 1319 C C . THR A 1 168 ? 14.287 -16.212 -22.312 1.00 46.56 168 THR A C 1
ATOM 1321 O O . THR A 1 168 ? 14.174 -15.636 -23.389 1.00 46.56 168 THR A O 1
ATOM 1324 N N . ILE A 1 169 ? 15.240 -15.892 -21.435 1.00 47.94 169 ILE A N 1
ATOM 1325 C CA . ILE A 1 169 ? 16.555 -15.511 -21.950 1.00 47.94 169 ILE A CA 1
ATOM 1326 C C . ILE A 1 169 ? 17.030 -16.776 -22.665 1.00 47.94 169 ILE A C 1
ATOM 1328 O O . ILE A 1 169 ? 17.058 -17.827 -22.020 1.00 47.94 169 ILE A O 1
ATOM 1332 N N . PRO A 1 170 ? 17.290 -16.755 -23.977 1.00 36.91 170 PRO A N 1
ATOM 1333 C CA . PRO A 1 170 ? 17.811 -17.937 -24.630 1.00 36.91 170 PRO A CA 1
ATOM 1334 C C . PRO A 1 170 ? 19.176 -18.257 -24.009 1.00 36.91 170 PRO A C 1
ATOM 1336 O O . PRO A 1 170 ? 20.163 -17.559 -24.246 1.00 36.91 170 PRO A O 1
ATOM 1339 N N . GLU A 1 171 ? 19.220 -19.297 -23.174 1.00 35.41 171 GLU A N 1
ATOM 1340 C CA . GLU A 1 171 ? 20.471 -19.928 -22.771 1.00 35.41 171 GLU A CA 1
ATOM 1341 C C . GLU A 1 171 ? 21.187 -20.352 -24.058 1.00 35.41 171 GLU A C 1
ATOM 1343 O O . GLU A 1 171 ? 20.702 -21.205 -24.800 1.00 35.41 171 GLU A O 1
ATOM 1348 N N . GLY A 1 172 ? 22.302 -19.685 -24.363 1.00 34.22 172 GLY A N 1
ATOM 1349 C CA . GLY A 1 172 ? 23.130 -19.985 -25.531 1.00 34.22 172 GLY A CA 1
ATOM 1350 C C . GLY A 1 172 ? 22.973 -19.071 -26.751 1.00 34.22 172 GLY A C 1
ATOM 1351 O O . GLY A 1 172 ? 23.501 -19.417 -27.801 1.00 34.22 172 GLY A O 1
ATOM 1352 N N . SER A 1 173 ? 22.312 -17.910 -26.668 1.00 28.22 173 SER A N 1
ATOM 1353 C CA . SER A 1 173 ? 22.443 -16.914 -27.749 1.00 28.22 173 SER A CA 1
ATOM 1354 C C . SER A 1 173 ? 23.715 -16.088 -27.586 1.00 28.22 173 SER A C 1
ATOM 1356 O O . SER A 1 173 ? 23.712 -15.044 -26.935 1.00 28.22 173 SER A O 1
ATOM 1358 N N . GLU A 1 174 ? 24.799 -16.536 -28.216 1.00 29.23 174 GLU A N 1
ATOM 1359 C CA . GLU A 1 174 ? 25.807 -15.605 -28.718 1.00 29.23 174 GLU A CA 1
ATOM 1360 C C . GLU A 1 174 ? 25.097 -14.643 -29.680 1.00 29.23 174 GLU A C 1
ATOM 1362 O O . GLU A 1 174 ? 24.661 -15.032 -30.764 1.00 29.23 174 GLU A O 1
ATOM 1367 N N . ILE A 1 175 ? 24.929 -13.383 -29.273 1.00 26.80 175 ILE A N 1
ATOM 1368 C CA . ILE A 1 175 ? 24.565 -12.323 -30.212 1.00 26.80 175 ILE A CA 1
ATOM 1369 C C . ILE A 1 175 ? 25.830 -12.051 -31.022 1.00 26.80 175 ILE A C 1
ATOM 1371 O O . ILE A 1 175 ? 26.693 -11.272 -30.619 1.00 26.80 175 ILE A O 1
ATOM 1375 N N . ALA A 1 176 ? 25.962 -12.758 -32.142 1.00 25.27 176 ALA A N 1
ATOM 1376 C CA . ALA A 1 176 ? 26.917 -12.413 -33.175 1.00 25.27 176 ALA A CA 1
ATOM 1377 C C . ALA A 1 176 ? 26.575 -11.007 -33.682 1.00 25.27 176 ALA A C 1
ATOM 1379 O O . ALA A 1 176 ? 25.498 -10.774 -34.232 1.00 25.27 176 ALA A O 1
ATOM 1380 N N . ILE A 1 177 ? 27.494 -10.073 -33.463 1.00 28.12 177 ILE A N 1
ATOM 1381 C CA . ILE A 1 177 ? 27.470 -8.764 -34.103 1.00 28.12 177 ILE A CA 1
ATOM 1382 C C . ILE A 1 177 ? 27.944 -8.992 -35.544 1.00 28.12 177 ILE A C 1
ATOM 1384 O O . ILE A 1 177 ? 29.104 -9.351 -35.756 1.00 28.12 177 ILE A O 1
ATOM 1388 N N . GLN A 1 178 ? 27.043 -8.819 -36.511 1.00 29.44 178 GLN A N 1
ATOM 1389 C CA . GLN A 1 178 ? 27.396 -8.479 -37.891 1.00 29.44 178 GLN A CA 1
ATOM 1390 C C . GLN A 1 178 ? 26.968 -7.044 -38.161 1.00 29.44 178 GLN A C 1
ATOM 1392 O O . GLN A 1 178 ? 25.832 -6.696 -37.767 1.00 29.44 178 GLN A O 1
#

Secondary structure (DSSP, 8-state):
--HHHHHHHHHHHHHHHHHHHTT-S---HHHHHHHHHHHTTT---GGGTS-GGGS--TT-HHHHHHHHHHHHHHHHTTTT--HHHHHHHHHHHHHHS----S---EEEEE-SSEEEEEETTT--EEEEEEGGGEEEEEPTT-SEEEEEES--TTSS-EEEEEE-S-----TT------

Mean predicted aligned error: 15.8 Å

Sequence (178 aa):
MARKSHFIVSLLYGEAEGQFLKGMLPCHEKHYIPMAAIVSQSTRFLSRILPSYLVPQTTEIKTFSSLLSKLKQARNSLTNLSLIQLQLRFLSLCWSLNPIRGSIQVHIGLNDWGMSVLNSNSHRQIAAIELNKLEIKFTPNTNFLEVQGEGGCKSADFVATITTPQRTIPEGSEIAIQ

Organism: NCBI:txid298350

Foldseek 3Di:
DPPVVQVVLVVVLVVLLVCQQCVVAPDDPVQLLLQLLLQCVVHDDPNSSHHPVQQDDPVCVVSNVVSVVSSVVSNVVCVPDDNSRSSVVNVVSRVPRPDCDDPFDWDWDQDPQGIWTARPVPRDTPFDAGNVFWDWDDDPPDQWIWIWGQDTPPRDIDTDIGGDPVPDPPPDDPPDDD

Solvent-accessible surface area (backbone atoms only — not comparable to full-atom values): 10689 Å² total; per-residue (Å²): 137,74,74,67,59,60,55,52,48,53,51,54,33,54,51,52,51,52,37,42,48,72,53,72,52,89,62,54,70,91,47,45,42,56,43,24,25,56,50,35,75,83,46,88,52,63,83,77,33,37,19,71,92,73,54,71,61,88,88,42,61,70,62,44,53,51,51,52,52,52,33,50,56,46,35,64,77,46,78,89,57,53,71,68,55,48,38,51,52,45,49,49,50,61,70,63,44,75,66,96,68,71,91,68,62,58,47,77,47,78,60,98,66,22,43,37,36,25,36,61,88,75,70,44,76,72,36,48,26,46,50,97,42,51,46,77,48,77,55,88,95,60,74,49,34,42,37,39,22,60,53,19,90,77,77,43,70,42,75,48,76,47,72,58,93,82,68,70,74,67,87,83,68,77,82,76,87,128

pLDDT: mean 75.92, std 16.84, range [25.27, 94.81]

InterPro domains:
  IPR014352 FERM/acyl-CoA-binding protein superfamily [G3DSA:1.20.80.10] (2-45)
  IPR035963 FERM superfamily, second domain [SSF47031] (6-98)
  IPR057096 KRIT1/FRMD8, FERM domain C-lobe [PF24522] 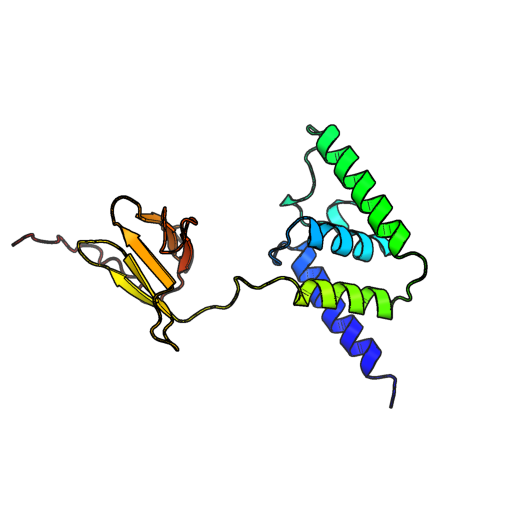(105-166)

Radius of gyration: 22.04 Å; Cα contacts (8 Å, |Δi|>4): 198; chains: 1; bounding box: 62×33×60 Å

Nearest PDB structures (foldseek):
  5d68-assembly3_C  TM=4.807E-01  e=3.868E-07  Homo sapiens
  5d68-assembly1_A  TM=4.727E-01  e=6.539E-07  Homo sapiens
  6uzk-assembly1_A  TM=4.708E-01  e=1.396E-06  Homo sapiens
  6cx2-assembly1_A  TM=3.582E-01  e=1.683E+00  Saccharomyces cerevisiae S288C
  7tku-assembly1_G  TM=3.557E-01  e=3.808E+00  Saccharomyces cerevisiae